Protein AF-A0AAU0RU38-F1 (afdb_monomer_lite)

Radius of gyration: 23.58 Å; chains: 1; bounding box: 63×63×56 Å

Structure (mmCIF, N/CA/C/O backbone):
data_AF-A0AAU0RU38-F1
#
_entry.id   AF-A0AAU0RU38-F1
#
loop_
_atom_site.group_PDB
_atom_site.id
_atom_site.type_symbol
_atom_site.label_atom_id
_atom_site.label_alt_id
_atom_site.label_comp_id
_atom_site.label_asym_id
_atom_site.label_entity_id
_atom_site.label_seq_id
_atom_site.pdbx_PDB_ins_code
_atom_site.Cartn_x
_atom_site.Cartn_y
_atom_site.Cartn_z
_atom_site.occupancy
_atom_site.B_iso_or_equiv
_atom_site.auth_seq_id
_atom_site.auth_comp_id
_atom_site.auth_asym_id
_atom_site.auth_atom_id
_atom_site.pdbx_PDB_model_num
ATOM 1 N N . MET A 1 1 ? 16.672 -45.913 11.039 1.00 43.41 1 MET A N 1
ATOM 2 C CA . MET A 1 1 ? 17.381 -45.340 9.881 1.00 43.41 1 MET A CA 1
ATOM 3 C C . MET A 1 1 ? 16.800 -46.010 8.659 1.00 43.41 1 MET A C 1
ATOM 5 O O . MET A 1 1 ? 17.155 -47.149 8.424 1.00 43.41 1 MET A O 1
ATOM 9 N N . ASP A 1 2 ? 15.890 -45.346 7.951 1.00 34.94 2 ASP A N 1
ATOM 10 C CA . ASP A 1 2 ? 15.450 -45.787 6.628 1.00 34.94 2 ASP A CA 1
ATOM 11 C C . ASP A 1 2 ? 15.154 -44.559 5.773 1.00 34.94 2 ASP A C 1
ATOM 13 O O . ASP A 1 2 ? 14.358 -43.687 6.121 1.00 34.94 2 ASP A O 1
ATOM 17 N N . ILE A 1 3 ? 15.906 -44.480 4.684 1.00 39.97 3 ILE A N 1
ATOM 18 C CA . ILE A 1 3 ? 15.861 -43.468 3.643 1.00 39.97 3 ILE A CA 1
ATOM 19 C C . ILE A 1 3 ? 15.068 -44.101 2.508 1.00 39.97 3 ILE A C 1
ATOM 21 O O . ILE A 1 3 ? 15.522 -45.107 1.979 1.00 39.97 3 ILE A O 1
ATOM 25 N N . LEU A 1 4 ? 13.958 -43.497 2.080 1.00 43.12 4 LEU A N 1
ATOM 26 C CA . LEU A 1 4 ? 13.585 -43.454 0.662 1.00 43.12 4 LEU A CA 1
ATOM 27 C C . LEU A 1 4 ? 12.469 -42.433 0.415 1.00 43.12 4 LEU A C 1
ATOM 29 O O . LEU A 1 4 ? 11.372 -42.483 0.962 1.00 43.12 4 LEU A O 1
ATOM 33 N N . LYS A 1 5 ? 12.833 -41.472 -0.432 1.00 43.66 5 LYS A N 1
AT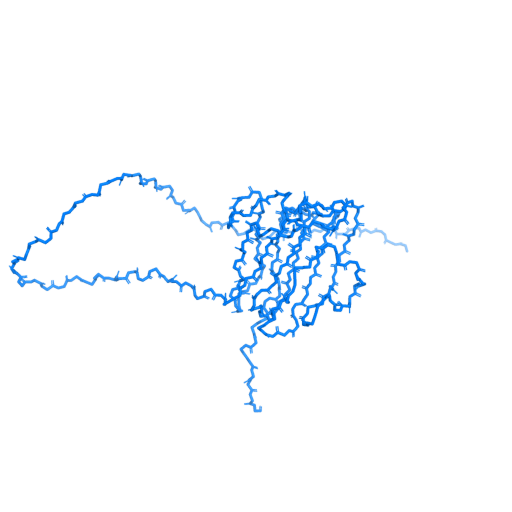OM 34 C CA . LYS A 1 5 ? 12.048 -40.358 -0.956 1.00 43.66 5 LYS A CA 1
ATOM 35 C C . LYS A 1 5 ? 10.805 -40.853 -1.701 1.00 43.66 5 LYS A C 1
ATOM 37 O O . LYS A 1 5 ? 10.910 -41.755 -2.526 1.00 43.66 5 LYS A O 1
ATOM 42 N N . LYS A 1 6 ? 9.689 -40.135 -1.560 1.00 41.22 6 LYS A N 1
ATOM 43 C CA . LYS A 1 6 ? 8.635 -40.091 -2.582 1.00 41.22 6 LYS A CA 1
ATOM 44 C C . LYS A 1 6 ? 8.238 -38.638 -2.844 1.00 41.22 6 LYS A C 1
ATOM 46 O O . LYS A 1 6 ? 7.480 -38.034 -2.097 1.00 41.22 6 LYS A O 1
ATOM 51 N N . LYS A 1 7 ? 8.833 -38.072 -3.897 1.00 41.69 7 LYS A N 1
ATOM 52 C CA . LYS A 1 7 ? 8.253 -36.972 -4.672 1.00 41.69 7 LYS A CA 1
ATOM 53 C C . LYS A 1 7 ? 7.255 -37.612 -5.627 1.00 41.69 7 LYS A C 1
ATOM 55 O O . LYS A 1 7 ? 7.653 -38.538 -6.322 1.00 41.69 7 LYS A O 1
ATOM 60 N N . GLU A 1 8 ? 6.050 -37.069 -5.728 1.00 38.97 8 GLU A N 1
ATOM 61 C CA . GLU A 1 8 ? 5.384 -36.955 -7.023 1.00 38.97 8 GLU A CA 1
ATOM 62 C C . GLU A 1 8 ? 4.352 -35.828 -7.002 1.00 38.97 8 GLU A C 1
ATOM 64 O O . GLU A 1 8 ? 3.535 -35.696 -6.096 1.00 38.97 8 GLU A O 1
ATOM 69 N N . VAL A 1 9 ? 4.502 -34.984 -8.014 1.00 37.97 9 VAL A N 1
ATOM 70 C CA . VAL A 1 9 ? 3.747 -33.789 -8.365 1.00 37.97 9 VAL A CA 1
ATOM 71 C C . VAL A 1 9 ? 2.950 -34.171 -9.604 1.00 37.97 9 VAL A C 1
ATOM 73 O O . VAL A 1 9 ? 3.558 -34.622 -10.569 1.00 37.97 9 VAL A O 1
ATOM 76 N N . LEU A 1 10 ? 1.638 -33.944 -9.630 1.00 39.03 10 LEU A N 1
ATOM 77 C CA . LEU A 1 10 ? 0.876 -33.854 -10.881 1.00 39.03 10 LEU A CA 1
ATOM 78 C C . LEU A 1 10 ? -0.317 -32.912 -10.653 1.00 39.03 10 LEU A C 1
ATOM 80 O O . LEU A 1 10 ? -1.186 -33.175 -9.834 1.00 39.03 10 LEU A O 1
ATOM 84 N N . ASN A 1 11 ? -0.225 -31.685 -11.167 1.00 33.62 11 ASN A N 1
ATOM 85 C CA . ASN A 1 11 ? -0.792 -31.246 -12.450 1.00 33.62 11 ASN A CA 1
ATOM 86 C C . ASN A 1 11 ? -2.327 -31.213 -12.468 1.00 33.62 11 ASN A C 1
ATOM 88 O O . ASN A 1 11 ? -2.989 -32.213 -12.722 1.00 33.62 11 ASN A O 1
ATOM 92 N N . SER A 1 12 ? -2.883 -30.009 -12.358 1.00 35.59 12 SER A N 1
ATOM 93 C CA . SER A 1 12 ? -4.149 -29.674 -13.009 1.00 35.59 12 SER A CA 1
ATOM 94 C C . SER A 1 12 ? -3.977 -28.355 -13.748 1.00 35.59 12 SER A C 1
ATOM 96 O O . SER A 1 12 ? -3.992 -27.274 -13.172 1.00 35.59 12 SER A O 1
ATOM 98 N N . ARG A 1 13 ? -3.738 -28.485 -15.056 1.00 33.25 13 ARG A N 1
ATOM 99 C CA . ARG A 1 13 ? -3.855 -27.412 -16.038 1.00 33.25 13 ARG A CA 1
ATOM 100 C C . ARG A 1 13 ? -5.330 -27.303 -16.406 1.00 33.25 13 ARG A C 1
ATOM 102 O O . ARG A 1 13 ? -5.887 -28.271 -16.915 1.00 33.25 13 ARG A O 1
ATOM 109 N N . VAL A 1 14 ? -5.923 -26.129 -16.233 1.00 32.78 14 VAL A N 1
ATOM 110 C CA . VAL A 1 14 ? -7.108 -25.735 -16.999 1.00 32.78 14 VAL A CA 1
ATOM 111 C C . VAL A 1 14 ? -6.701 -24.543 -17.848 1.00 32.78 14 VAL A C 1
ATOM 113 O O . VAL A 1 14 ? -6.405 -23.461 -17.352 1.00 32.78 14 VAL A O 1
ATOM 116 N N . ALA A 1 15 ? -6.598 -24.811 -19.143 1.00 35.69 15 ALA A N 1
ATOM 117 C CA . ALA A 1 15 ? -6.507 -23.820 -20.197 1.00 35.69 15 ALA A CA 1
ATOM 118 C C . ALA A 1 15 ? -7.912 -23.555 -20.759 1.00 35.69 15 ALA A C 1
ATOM 120 O O . ALA A 1 15 ? -8.829 -24.330 -20.487 1.00 35.69 15 ALA A O 1
ATOM 121 N N . ILE A 1 16 ? -7.976 -22.573 -21.671 1.00 35.72 16 ILE A N 1
ATOM 122 C CA . ILE A 1 16 ? -9.079 -22.204 -22.585 1.00 35.72 16 ILE A CA 1
ATOM 123 C C . ILE A 1 16 ? -9.910 -21.028 -21.996 1.00 35.72 16 ILE A C 1
ATOM 125 O O . ILE A 1 16 ? -10.439 -21.141 -20.906 1.00 35.72 16 ILE A O 1
ATOM 129 N N . ASN A 1 17 ? -10.055 -19.847 -22.617 1.00 31.67 17 ASN A N 1
ATOM 130 C CA . ASN A 1 17 ? -10.127 -19.581 -24.050 1.00 31.67 17 ASN A CA 1
ATOM 131 C C . ASN A 1 17 ? -9.699 -18.167 -24.483 1.00 31.67 17 ASN A C 1
ATOM 133 O O . ASN A 1 17 ? -9.813 -17.182 -23.761 1.00 31.67 17 ASN A O 1
ATOM 137 N N . ARG A 1 18 ? -9.284 -18.125 -25.750 1.00 39.62 18 ARG A N 1
ATOM 138 C CA . ARG A 1 18 ? -8.990 -16.965 -26.593 1.00 39.62 18 ARG A CA 1
ATOM 139 C C . ARG A 1 18 ? -10.197 -16.024 -26.686 1.00 39.62 18 ARG A C 1
ATOM 141 O O . ARG A 1 18 ? -11.275 -16.489 -27.046 1.00 39.62 18 ARG A O 1
ATOM 148 N N . PHE A 1 19 ? -9.989 -14.713 -26.541 1.00 36.97 19 PHE A N 1
ATOM 149 C CA . PHE A 1 19 ? -10.858 -13.731 -27.192 1.00 36.97 19 PHE A CA 1
ATOM 150 C C . PHE A 1 19 ? -10.111 -12.944 -28.259 1.00 36.97 19 PHE A C 1
ATOM 152 O O . PHE A 1 19 ? -8.970 -12.510 -28.117 1.00 36.97 19 PHE A O 1
ATOM 159 N N . ASN A 1 20 ? -10.783 -12.903 -29.397 1.00 34.53 20 ASN A N 1
ATOM 160 C CA . ASN A 1 20 ? -10.261 -12.643 -30.711 1.00 34.53 20 ASN A CA 1
ATOM 161 C C . ASN A 1 20 ? -10.267 -11.135 -30.985 1.00 34.53 20 ASN A C 1
ATOM 163 O O . ASN A 1 20 ? -11.297 -10.472 -30.913 1.00 34.53 20 ASN A O 1
ATOM 167 N N . LYS A 1 21 ? -9.085 -10.635 -31.326 1.00 37.28 21 LYS A N 1
ATOM 168 C CA . LYS A 1 21 ? -8.766 -9.450 -32.125 1.00 37.28 21 LYS A CA 1
ATOM 169 C C . LYS A 1 21 ? -9.949 -8.882 -32.935 1.00 37.28 21 LYS A C 1
ATOM 171 O O . LYS A 1 21 ? -10.297 -9.451 -33.966 1.00 37.28 21 LYS A O 1
ATOM 176 N N . ARG A 1 22 ? -10.440 -7.688 -32.585 1.00 33.50 22 ARG A N 1
ATOM 177 C CA . ARG A 1 22 ? -10.941 -6.704 -33.565 1.00 33.50 22 ARG A CA 1
ATOM 178 C C . ARG A 1 22 ? -10.562 -5.288 -33.138 1.00 33.50 22 ARG A C 1
ATOM 180 O O . ARG A 1 22 ? -11.043 -4.765 -32.144 1.00 33.50 22 ARG A O 1
ATOM 187 N N . ARG A 1 23 ? -9.666 -4.695 -33.927 1.00 41.97 23 ARG A N 1
ATOM 188 C CA . ARG A 1 23 ? -9.459 -3.250 -34.011 1.00 41.97 23 ARG A CA 1
ATOM 189 C C . ARG A 1 23 ? -10.704 -2.643 -34.662 1.00 41.97 23 ARG A C 1
ATOM 191 O O . ARG A 1 23 ? -11.068 -3.095 -35.743 1.00 41.97 23 ARG A O 1
ATOM 198 N N . CYS A 1 24 ? -11.266 -1.599 -34.069 1.00 27.95 24 CYS A N 1
ATOM 199 C CA . CYS A 1 24 ? -12.041 -0.600 -34.796 1.00 27.95 24 CYS A CA 1
ATOM 200 C C . CYS A 1 24 ? -11.482 0.768 -34.414 1.00 27.95 24 CYS A C 1
ATOM 202 O O . CYS A 1 24 ? -11.693 1.270 -33.316 1.00 27.95 24 CYS A O 1
ATOM 204 N N . SER A 1 25 ? -10.688 1.316 -35.327 1.00 40.06 25 SER A N 1
ATOM 205 C CA . SER A 1 25 ? -10.471 2.753 -35.439 1.00 40.06 25 SER A CA 1
ATOM 206 C C . SER A 1 25 ? -11.701 3.388 -36.105 1.00 40.06 25 SER A C 1
ATOM 208 O O . SER A 1 25 ? -12.468 2.671 -36.744 1.00 40.06 25 SER A O 1
ATOM 210 N N . VAL A 1 26 ? -11.764 4.723 -36.048 1.00 38.34 26 VAL A N 1
ATOM 211 C CA . VAL A 1 26 ? -12.482 5.670 -36.936 1.00 38.34 26 VAL A CA 1
ATOM 212 C C . VAL A 1 26 ? -13.538 6.533 -36.218 1.00 38.34 26 VAL A C 1
ATOM 214 O O . VAL A 1 26 ? -14.630 6.094 -35.891 1.00 38.34 26 VAL A O 1
ATOM 217 N N . LEU A 1 27 ? -13.100 7.768 -35.937 1.00 38.59 27 LEU A N 1
ATOM 218 C CA . LEU A 1 27 ? -13.675 9.088 -36.267 1.00 38.59 27 LEU A CA 1
ATOM 219 C C . LEU A 1 27 ? -15.100 9.212 -36.872 1.00 38.59 27 LEU A C 1
ATOM 221 O O . LEU A 1 27 ? -15.526 8.378 -37.657 1.00 38.59 27 LEU A O 1
ATOM 225 N N . ALA A 1 28 ? -15.656 10.423 -36.683 1.00 37.81 28 ALA A N 1
ATOM 226 C CA . ALA A 1 28 ? -16.817 11.085 -37.324 1.00 37.81 28 ALA A CA 1
ATOM 227 C C . ALA A 1 28 ? -18.132 10.991 -36.516 1.00 37.81 28 ALA A C 1
ATOM 229 O O . ALA A 1 28 ? -18.593 9.902 -36.210 1.00 37.81 28 ALA A O 1
ATOM 230 N N . VAL A 1 29 ? -18.677 12.077 -35.944 1.00 37.06 29 VAL A N 1
ATOM 231 C CA . VAL A 1 29 ? -19.223 13.337 -36.519 1.00 37.06 29 VAL A CA 1
ATOM 232 C C . VAL A 1 29 ? -20.545 13.127 -37.271 1.00 37.06 29 VAL A C 1
ATOM 234 O O . VAL A 1 29 ? -20.582 12.373 -38.236 1.00 37.06 29 VAL A O 1
ATOM 237 N N . CYS A 1 30 ? -21.548 13.938 -36.879 1.00 29.41 30 CYS A N 1
ATOM 238 C CA . CYS A 1 30 ? -22.797 14.278 -37.590 1.00 29.41 30 CYS A CA 1
ATOM 239 C C . CYS A 1 30 ? -23.882 13.171 -37.609 1.00 29.41 30 CYS A C 1
ATOM 241 O O . CYS A 1 30 ? -23.576 11.999 -37.724 1.00 29.41 30 CYS A O 1
ATOM 243 N N . THR A 1 31 ? -25.192 13.416 -37.486 1.00 38.66 31 THR A N 1
ATOM 244 C CA . THR A 1 31 ? -26.011 14.624 -37.681 1.00 38.66 31 THR A CA 1
ATOM 245 C C . THR A 1 31 ? -27.365 14.428 -36.988 1.00 38.66 31 THR A C 1
ATOM 247 O O . THR A 1 31 ? -27.821 13.306 -36.785 1.00 38.66 31 THR A O 1
ATOM 250 N N . SER A 1 32 ? -28.006 15.546 -36.673 1.00 40.00 32 SER A N 1
ATOM 251 C CA . SER A 1 32 ? -29.337 15.707 -36.100 1.00 40.00 32 SER A CA 1
ATOM 252 C C . SER A 1 32 ? -30.489 15.072 -36.898 1.00 40.00 32 SER A C 1
ATOM 254 O O . SER A 1 32 ? -30.472 15.047 -38.124 1.00 40.00 32 SER A O 1
ATOM 256 N N . LEU A 1 33 ? -31.500 14.655 -36.124 1.00 45.16 33 LEU A N 1
ATOM 257 C CA . LEU A 1 33 ? -32.949 14.583 -36.372 1.00 45.16 33 LEU A CA 1
ATOM 258 C C . LEU A 1 33 ? -33.469 14.840 -37.798 1.00 45.16 33 LEU A C 1
ATOM 260 O O . LEU A 1 33 ? -33.339 15.951 -38.301 1.00 45.16 33 LEU A O 1
ATOM 264 N N . LEU A 1 34 ? -34.306 13.913 -38.280 1.00 42.78 34 LEU A N 1
ATOM 265 C CA . LEU A 1 34 ? -35.629 14.224 -38.840 1.00 42.78 34 LEU A CA 1
ATOM 266 C C . LEU A 1 34 ? -36.590 13.035 -38.639 1.00 42.78 34 LEU A C 1
ATOM 268 O O . LEU A 1 34 ? -36.289 11.896 -38.983 1.00 42.78 34 LEU A O 1
ATOM 272 N N . PHE A 1 35 ? -37.745 13.342 -38.047 1.00 46.88 35 PHE A N 1
ATOM 273 C CA . PHE A 1 35 ? -38.914 12.481 -37.858 1.00 46.88 35 PHE A CA 1
ATOM 274 C C . PHE A 1 35 ? -39.640 12.238 -39.189 1.00 46.88 35 PHE A C 1
ATOM 276 O O . PHE A 1 35 ? -39.900 13.194 -39.917 1.00 46.88 35 PHE A O 1
ATOM 283 N N . THR A 1 36 ? -40.089 11.007 -39.449 1.00 42.34 36 THR A N 1
ATOM 284 C CA . THR A 1 36 ? -41.417 10.698 -40.028 1.00 42.34 36 THR A CA 1
ATOM 285 C C . THR A 1 36 ? -41.694 9.194 -39.947 1.00 42.34 36 THR A C 1
ATOM 287 O O . THR A 1 36 ? -40.778 8.380 -39.945 1.00 42.34 36 THR A O 1
ATOM 290 N N . GLY A 1 37 ? -42.970 8.854 -39.751 1.00 43.03 37 GLY A N 1
ATOM 291 C CA . GLY A 1 37 ? -43.429 7.612 -39.135 1.00 43.03 37 GLY A CA 1
ATOM 292 C C . GLY A 1 37 ? -43.485 6.362 -40.015 1.00 43.03 37 GLY A C 1
ATOM 293 O O . GLY A 1 37 ? -43.420 6.413 -41.239 1.00 43.03 37 GLY A O 1
ATOM 294 N N . GLY A 1 38 ? -43.683 5.232 -39.337 1.00 39.69 38 GLY A N 1
ATOM 295 C CA . GLY A 1 38 ? -43.914 3.920 -39.928 1.00 39.69 38 GLY A CA 1
ATOM 296 C C . GLY A 1 38 ? -44.064 2.860 -38.837 1.00 39.69 38 GLY A C 1
ATOM 297 O O . GLY A 1 38 ? -43.127 2.606 -38.089 1.00 39.69 38 GLY A O 1
ATOM 298 N N . LEU A 1 39 ? -45.258 2.274 -38.725 1.00 47.16 39 LEU A N 1
ATOM 299 C CA . LEU A 1 39 ? -45.559 1.110 -37.889 1.00 47.16 39 LEU A CA 1
ATOM 300 C C . LEU A 1 39 ? -44.780 -0.112 -38.398 1.00 47.16 39 LEU A C 1
ATOM 302 O O . LEU A 1 39 ? -45.026 -0.562 -39.515 1.00 47.16 39 LEU A O 1
ATOM 306 N N . ALA A 1 40 ? -43.906 -0.681 -37.569 1.00 46.28 40 ALA A N 1
ATOM 307 C CA . ALA A 1 40 ? -43.432 -2.053 -37.720 1.00 46.28 40 ALA A CA 1
ATOM 308 C C . ALA A 1 40 ? -43.048 -2.638 -36.354 1.00 46.28 40 ALA A C 1
ATOM 310 O O . ALA A 1 40 ? -42.379 -2.006 -35.540 1.00 46.28 40 ALA A O 1
ATOM 311 N N . MET A 1 41 ? -43.550 -3.844 -36.115 1.00 42.12 41 MET A N 1
ATOM 312 C CA . MET A 1 41 ? -43.387 -4.649 -34.912 1.00 42.12 41 MET A CA 1
ATOM 313 C C . MET A 1 41 ? -41.955 -5.178 -34.771 1.00 42.12 41 MET A C 1
ATOM 315 O O . MET A 1 41 ? -41.366 -5.615 -35.754 1.00 42.12 41 MET A O 1
ATOM 319 N N . GLY A 1 42 ? -41.488 -5.262 -33.523 1.00 48.84 42 GLY A N 1
ATOM 320 C CA . GLY A 1 42 ? -40.527 -6.270 -33.073 1.00 48.84 42 GLY A CA 1
ATOM 321 C C . GLY A 1 42 ? -39.068 -6.051 -33.470 1.00 48.84 42 GLY A C 1
ATOM 322 O O . GLY A 1 42 ? -38.601 -6.600 -34.460 1.00 48.84 42 GLY A O 1
ATOM 323 N N . ALA A 1 43 ? -38.319 -5.374 -32.604 1.00 46.16 43 ALA A N 1
ATOM 324 C CA . ALA A 1 43 ? -36.906 -5.658 -32.394 1.00 46.16 43 ALA A CA 1
ATOM 325 C C . ALA A 1 43 ? -36.592 -5.353 -30.928 1.00 46.16 43 ALA A C 1
ATOM 327 O O . ALA A 1 43 ? -36.643 -4.209 -30.484 1.00 46.16 43 ALA A O 1
ATOM 328 N N . ASP A 1 44 ? -36.369 -6.426 -30.178 1.00 46.09 44 ASP A N 1
ATOM 329 C CA . ASP A 1 44 ? -35.824 -6.429 -28.829 1.00 46.09 44 ASP A CA 1
ATOM 330 C C . ASP A 1 44 ? -34.369 -5.949 -28.932 1.00 46.09 44 ASP A C 1
ATOM 332 O O . ASP A 1 44 ? -33.437 -6.733 -29.122 1.00 46.09 44 ASP A O 1
ATOM 336 N N . GLU A 1 45 ? -34.170 -4.632 -28.937 1.00 43.44 45 GLU A N 1
ATOM 337 C CA . GLU A 1 45 ? -32.851 -4.057 -28.727 1.00 43.44 45 GLU A CA 1
ATOM 338 C C . GLU A 1 45 ? -32.597 -4.084 -27.230 1.00 43.44 45 GLU A C 1
ATOM 340 O O . GLU A 1 45 ? -32.905 -3.150 -26.488 1.00 43.44 45 GLU A O 1
ATOM 345 N N . GLY A 1 46 ? -32.044 -5.220 -26.802 1.00 45.09 46 GLY A N 1
ATOM 346 C CA . GLY A 1 46 ? -31.369 -5.362 -25.532 1.00 45.09 46 GLY A CA 1
ATOM 347 C C . GLY A 1 46 ? -30.378 -4.219 -25.388 1.00 45.09 46 GLY A C 1
ATOM 348 O O . GLY A 1 46 ? -29.260 -4.265 -25.907 1.00 45.09 46 GLY A O 1
ATOM 349 N N . VAL A 1 47 ? -30.817 -3.182 -24.678 1.00 40.72 47 VAL A N 1
ATOM 350 C CA . VAL A 1 47 ? -29.968 -2.134 -24.146 1.00 40.72 47 VAL A CA 1
ATOM 351 C C . VAL A 1 47 ? -28.976 -2.884 -23.274 1.00 40.72 47 VAL A C 1
ATOM 353 O O . VAL A 1 47 ? -29.286 -3.280 -22.151 1.00 40.72 47 VAL A O 1
ATOM 356 N N . SER A 1 48 ? -27.793 -3.167 -23.819 1.00 42.78 48 SER A N 1
ATOM 357 C CA . SER A 1 48 ? -26.650 -3.541 -23.007 1.00 42.78 48 SER A CA 1
ATOM 358 C C . SER A 1 48 ? -26.334 -2.296 -22.200 1.00 42.78 48 SER A C 1
ATOM 360 O O . SER A 1 48 ? -25.511 -1.470 -22.589 1.00 42.78 48 SER A O 1
ATOM 362 N N . ALA A 1 49 ? -27.050 -2.140 -21.087 1.00 42.06 49 ALA A N 1
ATOM 363 C CA . ALA A 1 49 ? -26.517 -1.474 -19.930 1.00 42.06 49 ALA A CA 1
ATOM 364 C C . ALA A 1 49 ? -25.159 -2.136 -19.734 1.00 42.06 49 ALA A C 1
ATOM 366 O O . ALA A 1 49 ? -25.078 -3.295 -19.324 1.00 42.06 49 ALA A O 1
ATOM 367 N N . ALA A 1 50 ? -24.098 -1.437 -20.144 1.00 41.69 50 ALA A N 1
ATOM 368 C CA . ALA A 1 50 ? -22.783 -1.702 -19.617 1.00 41.69 50 ALA A CA 1
ATOM 369 C C . ALA A 1 50 ? -23.020 -1.762 -18.116 1.00 41.69 50 ALA A C 1
ATOM 371 O O . ALA A 1 50 ? -23.437 -0.761 -17.528 1.00 41.69 50 ALA A O 1
ATOM 372 N N . SER A 1 51 ? -22.937 -2.966 -17.546 1.00 40.00 51 SER A N 1
ATOM 373 C CA . SER A 1 51 ? -23.083 -3.123 -16.118 1.00 40.00 51 SER A CA 1
ATOM 374 C C . SER A 1 51 ? -21.941 -2.302 -15.556 1.00 40.00 51 SER A C 1
ATOM 376 O O . SER A 1 51 ? -20.782 -2.713 -15.622 1.00 40.00 51 SER A O 1
ATOM 378 N N . ALA A 1 52 ? -22.258 -1.092 -15.105 1.00 38.16 52 ALA A N 1
ATOM 379 C CA . ALA A 1 52 ? -21.444 -0.401 -14.144 1.00 38.16 52 ALA A CA 1
ATOM 380 C C . ALA A 1 52 ? -21.464 -1.343 -12.949 1.00 38.16 52 ALA A C 1
ATOM 382 O O . ALA A 1 52 ? -22.428 -1.374 -12.184 1.00 38.16 52 ALA A O 1
ATOM 383 N N . THR A 1 53 ? -20.470 -2.226 -12.900 1.00 41.97 53 THR A N 1
ATOM 384 C CA . THR A 1 53 ? -20.165 -3.000 -11.714 1.00 41.97 53 THR A CA 1
ATOM 385 C C . THR A 1 53 ? -20.091 -1.967 -10.597 1.00 41.97 53 THR A C 1
ATOM 387 O O . THR A 1 53 ? -19.384 -0.962 -10.763 1.00 41.97 53 THR A O 1
ATOM 390 N N . PRO A 1 54 ? -20.930 -2.085 -9.558 1.00 41.38 54 PRO A N 1
ATOM 391 C CA . PRO A 1 54 ? -20.929 -1.130 -8.473 1.00 41.38 54 PRO A CA 1
ATOM 392 C C . PRO A 1 54 ? -19.564 -1.225 -7.801 1.00 41.38 54 PRO A C 1
ATOM 394 O O . PRO A 1 54 ? -19.343 -2.096 -6.968 1.00 41.38 54 PRO A O 1
ATOM 397 N N . MET A 1 55 ? -18.648 -0.329 -8.187 1.00 43.09 55 MET A N 1
ATOM 398 C CA . MET A 1 55 ? -17.356 -0.178 -7.530 1.00 43.09 55 MET A CA 1
ATOM 399 C C . MET A 1 55 ? -17.614 -0.161 -6.025 1.00 43.09 55 MET A C 1
ATOM 401 O O . MET A 1 55 ? -18.517 0.549 -5.571 1.00 43.09 55 MET A O 1
ATOM 405 N N . ALA A 1 56 ? -16.840 -0.917 -5.243 1.00 55.50 56 ALA A N 1
ATOM 406 C CA . ALA A 1 56 ? -16.795 -0.641 -3.815 1.00 55.50 56 ALA A CA 1
ATOM 407 C C . ALA A 1 56 ? -16.547 0.867 -3.660 1.00 55.50 56 ALA A C 1
ATOM 409 O O . ALA A 1 56 ? -15.675 1.414 -4.334 1.00 55.50 56 ALA A O 1
ATOM 410 N N . ASN A 1 57 ? -17.323 1.546 -2.815 1.00 71.25 57 ASN A N 1
ATOM 411 C CA . ASN A 1 57 ? -17.302 3.010 -2.674 1.00 71.25 57 ASN A CA 1
ATOM 412 C C . ASN A 1 57 ? -15.957 3.583 -2.169 1.00 71.25 57 ASN A C 1
ATOM 414 O O . ASN A 1 57 ? -15.846 4.786 -1.937 1.00 71.25 57 ASN A O 1
ATOM 418 N N . GLY A 1 58 ? -14.936 2.739 -2.017 1.00 90.44 58 GLY A N 1
ATOM 419 C CA . GLY A 1 58 ? -13.626 3.087 -1.509 1.00 90.44 58 GLY A CA 1
ATOM 420 C C . GLY A 1 58 ? -12.502 2.984 -2.530 1.00 90.44 58 GLY A C 1
ATOM 421 O O . GLY A 1 58 ? -12.612 2.395 -3.609 1.00 90.44 58 GLY A O 1
ATOM 422 N N . SER A 1 59 ? -11.370 3.558 -2.154 1.00 94.38 59 SER A N 1
ATOM 423 C CA . SER A 1 59 ? -10.166 3.574 -2.969 1.00 94.38 59 SER A CA 1
ATOM 424 C C . SER A 1 59 ? -8.905 3.454 -2.122 1.00 94.38 59 SER A C 1
ATOM 426 O O . SER A 1 59 ? -8.865 3.802 -0.940 1.00 94.38 59 SER A O 1
ATOM 428 N N . LEU A 1 60 ? -7.856 2.950 -2.757 1.00 95.31 60 LEU A N 1
ATOM 429 C CA . LEU A 1 60 ? -6.485 3.046 -2.297 1.00 95.31 60 LEU A CA 1
ATOM 430 C C . LEU A 1 60 ? -5.784 4.121 -3.129 1.00 95.31 60 LEU A C 1
ATOM 432 O O . LEU A 1 60 ? -5.532 3.953 -4.319 1.00 95.31 60 LEU A O 1
ATOM 436 N N . GLU A 1 61 ? -5.469 5.240 -2.502 1.00 95.31 61 GLU A N 1
ATOM 437 C CA . GLU A 1 61 ? -4.716 6.331 -3.105 1.00 95.31 61 GLU A CA 1
ATOM 438 C C . GLU A 1 61 ? -3.221 6.127 -2.846 1.00 95.31 61 GLU A C 1
ATOM 440 O O . GLU A 1 61 ? -2.816 5.927 -1.700 1.00 95.31 61 GLU A O 1
ATOM 445 N N . LEU A 1 62 ? -2.394 6.203 -3.892 1.00 94.62 62 LEU A N 1
ATOM 446 C CA . LEU A 1 62 ? -0.936 6.111 -3.792 1.00 94.62 62 LEU A CA 1
ATOM 447 C C . LEU A 1 62 ? -0.294 7.481 -3.988 1.00 94.62 62 LEU A C 1
ATOM 449 O O . LEU A 1 62 ? -0.659 8.245 -4.886 1.00 94.62 62 LEU A O 1
ATOM 453 N N . TYR A 1 63 ? 0.696 7.776 -3.155 1.00 93.38 63 TYR A N 1
ATOM 454 C CA . TYR A 1 63 ? 1.327 9.084 -3.067 1.00 93.38 63 TYR A CA 1
ATOM 455 C C . TYR A 1 63 ? 2.836 9.009 -3.249 1.00 93.38 63 TYR A C 1
ATOM 457 O O . TYR A 1 63 ? 3.496 8.098 -2.748 1.00 93.38 63 TYR A O 1
ATOM 465 N N . LYS A 1 64 ? 3.386 10.049 -3.877 1.00 92.12 64 LYS A N 1
ATOM 466 C CA . LYS A 1 64 ? 4.817 10.347 -3.909 1.00 92.12 64 LYS A CA 1
ATOM 467 C C . LYS A 1 64 ? 5.146 11.393 -2.856 1.00 92.12 64 LYS A C 1
ATOM 469 O O . LYS A 1 64 ? 4.399 12.360 -2.700 1.00 92.12 64 LYS A O 1
ATOM 474 N N . ASN A 1 65 ? 6.274 11.237 -2.173 1.00 89.00 65 ASN A N 1
ATOM 475 C CA . ASN A 1 65 ? 6.841 12.311 -1.366 1.00 89.00 65 ASN A CA 1
ATOM 476 C C . ASN A 1 65 ? 7.834 13.116 -2.221 1.00 89.00 65 ASN A C 1
ATOM 478 O O . ASN A 1 65 ? 8.660 12.525 -2.915 1.00 89.00 65 ASN A O 1
ATOM 482 N N . THR A 1 66 ? 7.771 14.448 -2.197 1.00 87.31 66 THR A N 1
ATOM 483 C CA . THR A 1 66 ? 8.695 15.300 -2.975 1.00 87.31 66 THR A CA 1
ATOM 484 C C . THR A 1 66 ? 10.118 15.349 -2.414 1.00 87.31 66 THR A C 1
ATOM 486 O O . THR A 1 66 ? 11.041 15.704 -3.142 1.00 87.31 66 THR A O 1
ATOM 489 N N . ALA A 1 67 ? 10.317 14.955 -1.156 1.00 85.38 67 ALA A N 1
ATOM 490 C CA . ALA A 1 67 ? 11.623 14.822 -0.519 1.00 85.38 67 ALA A CA 1
ATOM 491 C C . ALA A 1 67 ? 11.686 13.495 0.266 1.00 85.38 67 ALA A C 1
ATOM 493 O O . ALA A 1 67 ? 11.707 13.491 1.500 1.00 85.38 67 ALA A O 1
ATOM 494 N N . PRO A 1 68 ? 11.702 12.346 -0.439 1.00 77.75 68 PRO A N 1
ATOM 495 C CA . PRO A 1 68 ? 11.533 11.035 0.186 1.00 77.75 68 PRO A CA 1
ATOM 496 C C . PRO A 1 68 ? 12.685 10.675 1.132 1.00 77.75 68 PRO A C 1
ATOM 498 O O . PRO A 1 68 ? 12.471 10.002 2.134 1.00 77.75 68 PRO A O 1
ATOM 501 N N . THR A 1 69 ? 13.891 11.185 0.870 1.00 78.50 69 THR A N 1
ATOM 502 C CA . THR A 1 69 ? 15.084 10.945 1.695 1.00 78.50 69 THR A CA 1
ATOM 503 C C . THR A 1 69 ? 15.031 11.628 3.059 1.00 78.50 69 THR A C 1
ATOM 505 O O . THR A 1 69 ? 15.634 11.134 4.006 1.00 78.50 69 THR A O 1
ATOM 508 N N . THR A 1 70 ? 14.330 12.759 3.179 1.00 77.31 70 THR A N 1
ATOM 509 C CA . THR A 1 70 ? 14.223 13.511 4.439 1.00 77.31 70 THR A CA 1
ATOM 510 C C . THR A 1 70 ? 12.886 13.298 5.139 1.00 77.31 70 THR A C 1
ATOM 512 O O . THR A 1 70 ? 12.749 13.678 6.297 1.00 77.31 70 THR A O 1
ATOM 515 N N . GLY A 1 71 ? 11.884 12.744 4.446 1.00 73.81 71 GLY A N 1
ATOM 516 C CA . GLY A 1 71 ? 10.517 12.579 4.952 1.00 73.81 71 GLY A CA 1
ATOM 517 C C . GLY A 1 71 ? 9.733 13.890 5.111 1.00 73.81 71 GLY A C 1
ATOM 518 O O . GLY A 1 71 ? 8.535 13.849 5.374 1.00 73.81 71 GLY A O 1
A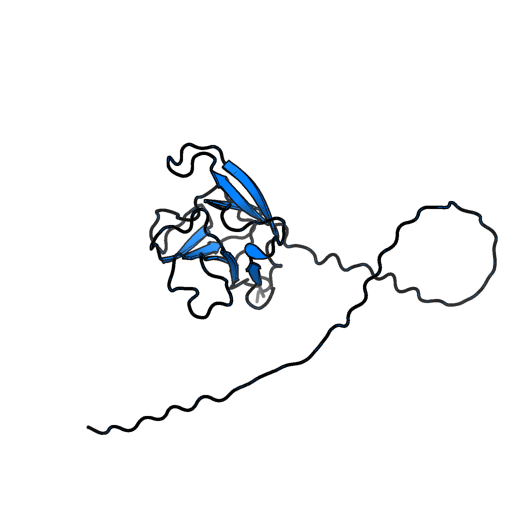TOM 519 N N . ASN A 1 72 ? 10.379 15.042 4.903 1.00 81.31 72 ASN A N 1
ATOM 520 C CA . ASN A 1 72 ? 9.809 16.378 5.100 1.00 81.31 72 ASN A CA 1
ATOM 521 C C . ASN A 1 72 ? 9.160 16.954 3.834 1.00 81.31 72 ASN A C 1
ATOM 523 O O . ASN A 1 72 ? 8.764 18.120 3.812 1.00 81.31 72 ASN A O 1
ATOM 527 N N . GLY A 1 73 ? 9.100 16.178 2.753 1.00 83.62 73 GLY A N 1
ATOM 528 C CA . GLY A 1 73 ? 8.482 16.626 1.516 1.00 83.62 73 GLY A CA 1
ATOM 529 C C . GLY A 1 73 ? 6.961 16.613 1.583 1.00 83.62 73 GLY A C 1
ATOM 530 O O . GLY A 1 73 ? 6.331 16.024 2.462 1.00 83.62 73 GLY A O 1
ATOM 531 N N . THR A 1 74 ? 6.365 17.271 0.600 1.00 90.06 74 THR A N 1
ATOM 532 C CA . THR A 1 74 ? 4.922 17.276 0.382 1.00 90.06 74 THR A CA 1
ATOM 533 C C . THR A 1 74 ? 4.466 15.980 -0.279 1.00 90.06 74 THR A C 1
ATOM 535 O O . THR A 1 74 ? 5.152 15.421 -1.139 1.00 90.06 74 THR A O 1
ATOM 538 N N . TRP A 1 75 ? 3.281 15.515 0.114 1.00 92.25 75 TRP A N 1
ATOM 539 C CA . TRP A 1 75 ? 2.631 14.361 -0.494 1.00 92.25 75 TRP A CA 1
ATOM 540 C C . TRP A 1 75 ? 1.870 14.775 -1.750 1.00 92.25 75 TRP A C 1
ATOM 542 O O . TRP A 1 75 ? 1.044 15.685 -1.715 1.00 92.25 75 TRP A O 1
ATOM 552 N N . GLN A 1 76 ? 2.133 14.085 -2.855 1.00 93.19 76 GLN A N 1
ATOM 553 C CA . GLN A 1 76 ? 1.465 14.287 -4.136 1.00 93.19 76 GLN A CA 1
ATOM 554 C C . GLN A 1 76 ? 0.753 13.003 -4.544 1.00 93.19 76 GLN A C 1
ATOM 556 O O . GLN A 1 76 ? 1.397 11.961 -4.673 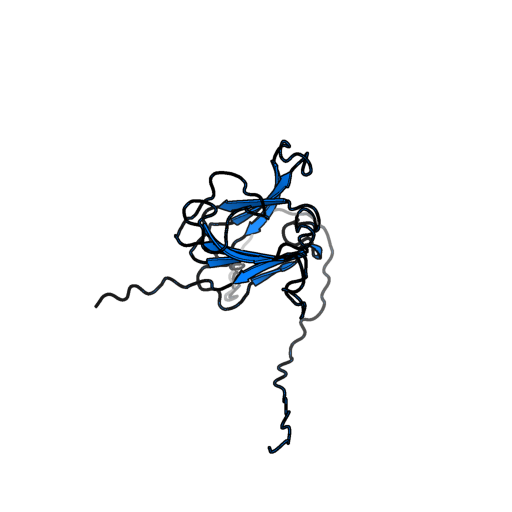1.00 93.19 76 GLN A O 1
ATOM 561 N N . LEU A 1 77 ? -0.564 13.078 -4.745 1.00 93.06 77 LEU A N 1
ATOM 562 C CA . LEU A 1 77 ? -1.349 11.956 -5.256 1.00 93.06 77 LEU A CA 1
ATOM 563 C C . LEU A 1 77 ? -0.829 11.577 -6.648 1.00 93.06 77 LEU A C 1
ATOM 565 O O . LEU A 1 77 ? -0.686 12.447 -7.509 1.00 93.06 77 LEU A O 1
ATOM 569 N N . ARG A 1 78 ? -0.523 10.296 -6.858 1.00 92.19 78 ARG A N 1
ATOM 570 C CA . ARG A 1 78 ? -0.061 9.771 -8.152 1.00 92.19 78 ARG A CA 1
ATOM 571 C C . ARG A 1 78 ? -1.154 9.004 -8.860 1.00 92.19 78 ARG A C 1
ATOM 573 O O . ARG A 1 78 ? -1.382 9.231 -10.042 1.00 92.19 78 ARG A O 1
ATOM 580 N N . CYS A 1 79 ? -1.835 8.129 -8.135 1.00 91.81 79 CYS A N 1
ATOM 581 C CA . CYS A 1 79 ? -2.932 7.364 -8.690 1.00 91.81 79 CYS A CA 1
ATOM 582 C C . CYS A 1 79 ? -3.912 6.923 -7.606 1.00 91.81 79 CYS A C 1
ATOM 584 O O . CYS A 1 79 ? -3.613 6.950 -6.409 1.00 91.81 79 CYS A O 1
ATOM 586 N N . THR A 1 80 ? -5.082 6.493 -8.061 1.00 93.94 80 THR A N 1
ATOM 587 C CA . THR A 1 80 ? -6.166 6.001 -7.219 1.00 93.94 80 THR A CA 1
ATOM 588 C C . THR A 1 80 ? -6.592 4.645 -7.754 1.00 93.94 80 THR A C 1
ATOM 590 O O . THR A 1 80 ? -7.065 4.541 -8.882 1.00 93.94 80 THR A O 1
ATOM 593 N N . ILE A 1 81 ? -6.409 3.609 -6.944 1.00 93.25 81 ILE A N 1
ATOM 594 C CA . ILE A 1 81 ? -6.797 2.236 -7.244 1.00 93.25 81 ILE A CA 1
ATOM 595 C C . ILE A 1 81 ? -8.177 2.004 -6.617 1.00 93.25 81 ILE A C 1
ATOM 597 O O . ILE A 1 81 ? -8.298 2.089 -5.392 1.00 93.25 81 ILE A O 1
ATOM 601 N N . PRO A 1 82 ? -9.228 1.726 -7.405 1.00 93.06 82 PRO A N 1
ATOM 602 C CA . PRO A 1 82 ? -10.518 1.328 -6.855 1.00 93.06 82 PRO A CA 1
ATOM 603 C C . PRO A 1 82 ? -10.366 0.059 -6.014 1.00 93.06 82 PRO A C 1
ATOM 605 O O . PRO A 1 82 ? -9.674 -0.877 -6.426 1.00 93.06 82 PRO A O 1
ATOM 608 N N . LEU A 1 83 ? -11.002 0.018 -4.843 1.00 92.12 83 LEU A N 1
ATOM 609 C CA . LEU A 1 83 ? -10.993 -1.201 -4.040 1.00 92.12 83 LEU A CA 1
ATOM 610 C C . LEU A 1 83 ? -11.883 -2.264 -4.699 1.00 92.12 83 LEU A C 1
ATOM 612 O O . LEU A 1 83 ? -12.914 -1.928 -5.290 1.00 92.12 83 LEU A O 1
ATOM 616 N N . PRO A 1 84 ? -11.506 -3.550 -4.613 1.00 88.25 84 PRO A N 1
ATOM 617 C CA . PRO A 1 84 ? -12.335 -4.619 -5.142 1.00 88.25 84 PRO A CA 1
ATOM 618 C C . PRO A 1 84 ? -13.671 -4.693 -4.398 1.00 88.25 84 PRO A C 1
ATOM 620 O O . PRO A 1 84 ? -13.764 -4.382 -3.208 1.00 88.25 84 PRO A O 1
ATOM 623 N N . GLU A 1 85 ? -14.710 -5.132 -5.106 1.00 79.44 85 GLU A N 1
ATOM 624 C CA . GLU A 1 85 ? -16.055 -5.254 -4.547 1.00 79.44 85 GLU A CA 1
ATOM 625 C C . GLU A 1 85 ? -16.077 -6.208 -3.348 1.00 79.44 85 GLU A C 1
ATOM 627 O O . GLU A 1 85 ? -15.447 -7.274 -3.366 1.00 79.44 85 GLU A O 1
ATOM 632 N N . ILE A 1 86 ? -16.834 -5.846 -2.308 1.00 71.19 86 ILE A N 1
ATOM 633 C CA . ILE A 1 86 ? -17.045 -6.715 -1.146 1.00 71.19 86 ILE A CA 1
ATOM 634 C C . ILE A 1 86 ? -17.656 -8.036 -1.626 1.00 71.19 86 ILE A C 1
ATOM 636 O O . ILE A 1 86 ? -18.662 -8.057 -2.327 1.00 71.19 86 ILE A O 1
ATOM 640 N N . GLY A 1 87 ? -17.041 -9.152 -1.232 1.00 69.19 87 GLY A N 1
ATOM 641 C CA . GLY A 1 87 ? -17.450 -10.489 -1.659 1.00 69.19 87 GLY A CA 1
ATOM 642 C C . GLY A 1 87 ? -16.777 -10.994 -2.937 1.00 69.19 87 GLY A C 1
ATOM 643 O O . GLY A 1 87 ? -17.022 -12.143 -3.316 1.00 69.19 87 GLY A O 1
ATOM 644 N N . THR A 1 88 ? -15.891 -10.203 -3.557 1.00 74.62 88 THR A N 1
ATOM 645 C CA . THR A 1 88 ? -14.972 -10.701 -4.591 1.00 74.62 88 THR A CA 1
ATOM 646 C C . THR A 1 88 ? -14.185 -11.885 -4.034 1.00 74.62 88 THR A C 1
ATOM 648 O O . THR A 1 88 ? -13.504 -11.778 -3.013 1.00 74.62 88 THR A O 1
ATOM 651 N N . LYS A 1 89 ? -14.300 -13.043 -4.689 1.00 71.75 89 LYS A N 1
ATOM 652 C CA . LYS A 1 89 ? -13.569 -14.250 -4.296 1.00 71.75 89 LYS A CA 1
ATOM 653 C C . LYS A 1 89 ? -12.192 -14.257 -4.947 1.00 71.75 89 LYS A C 1
ATOM 655 O O . LYS A 1 89 ? -12.089 -14.106 -6.159 1.00 71.75 89 LYS A O 1
ATOM 660 N N . GLY A 1 90 ? -11.172 -14.543 -4.145 1.00 80.81 90 GLY A N 1
ATOM 661 C CA . GLY A 1 90 ? -9.792 -14.666 -4.604 1.00 80.81 90 GLY A CA 1
ATOM 662 C C . GLY A 1 90 ? -8.969 -13.405 -4.367 1.00 80.81 90 GLY A C 1
ATOM 663 O O . GLY A 1 90 ? -9.334 -12.546 -3.564 1.00 80.81 90 GLY A O 1
ATOM 664 N N . GLU A 1 91 ? -7.828 -13.354 -5.040 1.00 89.94 91 GLU A N 1
ATOM 665 C CA . GLU A 1 91 ? -6.874 -12.253 -4.974 1.00 89.94 91 GLU A CA 1
ATOM 666 C C . GLU A 1 91 ? -7.077 -11.333 -6.178 1.00 89.94 91 GLU A C 1
ATOM 668 O O . GLU A 1 91 ? -7.340 -11.798 -7.290 1.00 89.94 91 GLU A O 1
ATOM 673 N N . VAL A 1 92 ? -6.972 -10.026 -5.951 1.00 91.50 92 VAL A N 1
ATOM 674 C CA . VAL A 1 92 ? -6.999 -9.019 -7.014 1.00 91.50 92 VAL A CA 1
ATOM 675 C C . VAL A 1 92 ? -5.642 -8.338 -7.050 1.00 91.50 92 VAL A C 1
ATOM 677 O O . VAL A 1 92 ? -5.263 -7.655 -6.099 1.00 91.50 92 VAL A O 1
ATOM 680 N N . ASP A 1 93 ? -4.934 -8.520 -8.161 1.00 93.12 93 ASP A N 1
ATOM 681 C CA . ASP A 1 93 ? -3.595 -7.981 -8.376 1.00 93.12 93 ASP A CA 1
ATOM 682 C C . ASP A 1 93 ? -3.655 -6.724 -9.245 1.00 93.12 93 ASP A C 1
ATOM 684 O O . ASP A 1 93 ? -4.278 -6.710 -10.309 1.00 93.12 93 ASP A O 1
ATOM 688 N N . VAL A 1 94 ? -2.952 -5.678 -8.818 1.00 92.56 94 VAL A N 1
ATOM 689 C CA . VAL A 1 94 ? -2.744 -4.448 -9.581 1.00 92.56 94 VAL A CA 1
ATOM 690 C C . VAL A 1 94 ? -1.248 -4.271 -9.808 1.00 92.56 94 VAL A C 1
ATOM 692 O O . VAL A 1 94 ? -0.497 -3.954 -8.888 1.00 92.56 94 VAL A O 1
ATOM 695 N N . TYR A 1 95 ? -0.822 -4.483 -11.050 1.00 91.44 95 TYR A N 1
ATOM 696 C CA . TYR A 1 95 ? 0.575 -4.380 -11.470 1.00 91.44 95 TYR A CA 1
ATOM 697 C C . TYR A 1 95 ? 0.914 -2.943 -11.882 1.00 91.44 95 TYR A C 1
ATOM 699 O O . TYR A 1 95 ? 0.272 -2.397 -12.781 1.00 91.44 95 TYR A O 1
ATOM 707 N N . LEU A 1 96 ? 1.925 -2.323 -11.270 1.00 88.62 96 LEU A N 1
ATOM 708 C CA . LEU A 1 96 ? 2.251 -0.908 -11.512 1.00 88.62 96 LEU A CA 1
ATOM 709 C C . LEU A 1 96 ? 3.096 -0.675 -12.779 1.00 88.62 96 LEU A C 1
ATOM 711 O O . LEU A 1 96 ? 3.221 0.452 -13.248 1.00 88.62 96 LEU A O 1
ATOM 715 N N . ASP A 1 97 ? 3.640 -1.731 -13.384 1.00 82.69 97 ASP A N 1
ATOM 716 C CA . ASP A 1 97 ? 4.312 -1.664 -14.691 1.00 82.69 97 ASP A CA 1
ATOM 717 C C . ASP A 1 97 ? 3.329 -1.592 -15.873 1.00 82.69 97 ASP A C 1
ATOM 719 O O . ASP A 1 97 ? 3.700 -1.242 -16.991 1.00 82.69 97 ASP A O 1
ATOM 723 N N . SER A 1 98 ? 2.062 -1.924 -15.627 1.00 76.75 98 SER A N 1
ATOM 724 C CA . SER A 1 98 ? 1.012 -1.947 -16.642 1.00 76.75 98 SER A CA 1
ATOM 725 C C . SER A 1 98 ? 0.332 -0.589 -16.849 1.00 76.75 98 SER A C 1
ATOM 727 O O . SER A 1 98 ? -0.522 -0.462 -17.727 1.00 76.75 98 SER A O 1
ATOM 729 N N . HIS A 1 99 ? 0.689 0.422 -16.043 1.00 77.06 99 HIS A N 1
ATOM 730 C CA . HIS A 1 99 ? 0.046 1.742 -15.994 1.00 77.06 99 HIS A CA 1
ATOM 731 C C . HIS A 1 99 ? -1.472 1.691 -15.742 1.00 77.06 99 HIS A C 1
ATOM 733 O O . HIS A 1 99 ? -2.196 2.652 -16.026 1.00 77.06 99 HIS A O 1
ATOM 739 N N . ILE A 1 100 ? -1.975 0.577 -15.200 1.00 76.44 100 ILE A N 1
ATOM 740 C CA . ILE A 1 100 ? -3.373 0.443 -14.794 1.00 76.4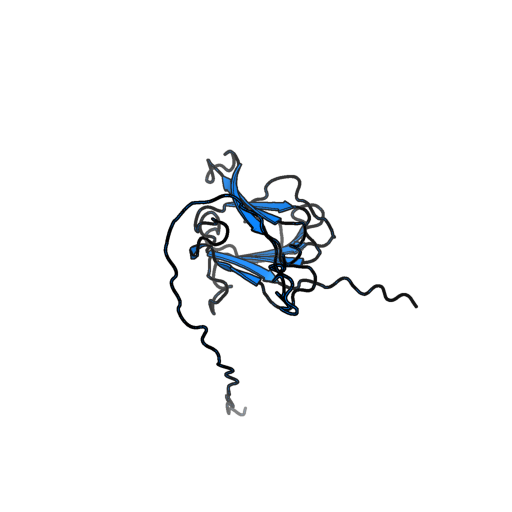4 100 ILE A CA 1
ATOM 741 C C . ILE A 1 100 ? -3.685 1.520 -13.742 1.00 76.44 100 ILE A C 1
ATOM 743 O O . ILE A 1 100 ? -2.903 1.774 -12.827 1.00 76.44 100 ILE A O 1
ATOM 747 N N . TYR A 1 101 ? -4.815 2.208 -13.928 1.00 81.06 101 TYR A N 1
ATOM 748 C CA . TYR A 1 101 ? -5.234 3.379 -13.141 1.00 81.06 101 TYR A CA 1
ATOM 749 C C . TYR A 1 101 ? -4.239 4.558 -13.143 1.00 81.06 101 TYR A C 1
ATOM 751 O O . TYR A 1 101 ? -4.315 5.434 -12.283 1.00 81.06 101 TYR A O 1
ATOM 759 N N . GLY A 1 102 ? -3.307 4.599 -14.104 1.00 79.88 102 GLY A N 1
ATOM 760 C CA . GLY A 1 102 ? -2.248 5.609 -14.158 1.00 79.88 102 GLY A CA 1
ATOM 761 C C . GLY A 1 102 ? -1.180 5.435 -13.075 1.00 79.88 102 GLY A C 1
ATOM 762 O O . GLY A 1 102 ? -0.381 6.344 -12.858 1.00 79.88 102 GLY A O 1
ATOM 763 N N . CYS A 1 103 ? -1.163 4.293 -12.383 1.00 82.25 103 CYS A N 1
ATOM 764 C CA . CYS A 1 103 ? -0.139 3.987 -11.399 1.00 82.25 103 CYS A CA 1
ATOM 765 C C . CYS A 1 103 ? 1.148 3.579 -12.109 1.00 82.25 103 CYS A C 1
ATOM 767 O O . CYS A 1 103 ? 1.170 2.574 -12.815 1.00 82.25 103 CYS A O 1
ATOM 769 N N . ASN A 1 104 ? 2.208 4.356 -11.908 1.00 84.44 104 ASN A N 1
ATOM 770 C CA . ASN A 1 104 ? 3.535 4.016 -12.396 1.00 84.44 104 ASN A CA 1
ATOM 771 C C . ASN A 1 104 ? 4.314 3.283 -11.311 1.00 84.44 104 ASN A C 1
ATOM 773 O O . ASN A 1 104 ? 4.253 3.656 -10.132 1.00 84.44 104 ASN A O 1
ATOM 777 N N . ASN A 1 105 ? 5.104 2.305 -11.744 1.00 77.19 105 ASN A N 1
ATOM 778 C CA . ASN A 1 105 ? 6.194 1.791 -10.935 1.00 77.19 105 ASN A CA 1
ATOM 779 C C . ASN A 1 105 ? 7.101 2.950 -10.479 1.00 77.19 105 ASN A C 1
ATOM 781 O O . ASN A 1 105 ? 7.205 3.981 -11.144 1.00 77.19 105 ASN A O 1
ATOM 785 N N . ASP A 1 106 ? 7.741 2.778 -9.333 1.00 77.12 106 ASP A N 1
ATOM 786 C CA . ASP A 1 106 ? 8.731 3.698 -8.770 1.00 77.12 106 ASP A CA 1
ATOM 787 C C . ASP A 1 106 ? 8.226 5.066 -8.263 1.00 77.12 106 ASP A C 1
ATOM 789 O O . ASP A 1 106 ? 9.009 5.932 -7.864 1.00 77.12 106 ASP A O 1
ATOM 793 N N . GLU A 1 107 ? 6.911 5.289 -8.219 1.00 80.94 107 GLU A N 1
ATOM 794 C CA . GLU A 1 107 ? 6.350 6.587 -7.810 1.00 80.94 107 GLU A CA 1
ATOM 795 C C . GLU A 1 107 ? 5.559 6.564 -6.499 1.00 80.94 107 GLU A C 1
ATOM 797 O O . GLU A 1 107 ? 5.165 7.625 -6.011 1.00 80.94 107 GLU A O 1
ATOM 802 N N . ALA A 1 108 ? 5.353 5.391 -5.903 1.00 86.25 108 ALA A N 1
ATOM 803 C CA . ALA A 1 108 ? 4.616 5.235 -4.655 1.00 86.25 108 ALA A CA 1
ATOM 804 C C . ALA A 1 108 ? 5.561 5.122 -3.446 1.00 86.25 108 ALA A C 1
ATOM 806 O O . ALA A 1 108 ? 6.448 4.276 -3.401 1.00 86.25 108 ALA A O 1
ATOM 807 N N . TYR A 1 109 ? 5.336 5.992 -2.465 1.00 90.62 109 TYR A N 1
ATOM 808 C CA . TYR A 1 109 ? 6.074 6.104 -1.195 1.00 90.62 109 TYR A CA 1
ATOM 809 C C . TYR A 1 109 ? 5.125 6.098 0.009 1.00 90.62 109 TYR A C 1
ATOM 811 O O . TYR A 1 109 ? 5.526 5.935 1.160 1.00 90.62 109 TYR A O 1
ATOM 819 N N . GLY A 1 110 ? 3.839 6.317 -0.242 1.00 91.75 110 GLY A N 1
ATOM 820 C CA . GLY A 1 110 ? 2.819 6.277 0.781 1.00 91.75 110 GLY A CA 1
ATOM 821 C C . GLY A 1 110 ? 1.450 5.994 0.202 1.00 91.75 110 GLY A C 1
ATOM 822 O O . GLY A 1 110 ? 1.255 6.000 -1.015 1.00 91.75 110 GLY A O 1
ATOM 823 N N . TYR A 1 111 ? 0.501 5.755 1.093 1.00 94.25 111 TYR A N 1
ATOM 824 C CA . TYR A 1 111 ? -0.861 5.413 0.749 1.00 94.25 111 TYR A CA 1
ATOM 825 C C . TYR A 1 111 ? -1.881 6.116 1.642 1.00 94.25 111 TYR A C 1
ATOM 827 O O . TYR A 1 111 ? -1.586 6.514 2.775 1.00 94.25 111 TYR A O 1
ATOM 835 N N . ARG A 1 112 ? -3.101 6.244 1.124 1.00 95.12 112 ARG A N 1
ATOM 836 C CA . ARG A 1 112 ? -4.298 6.611 1.880 1.00 95.12 112 ARG A CA 1
ATOM 837 C C . ARG A 1 112 ? -5.432 5.669 1.477 1.00 95.12 112 ARG A C 1
ATOM 839 O O . ARG A 1 112 ? -5.632 5.423 0.294 1.00 95.12 112 ARG A O 1
ATOM 846 N N . LEU A 1 113 ? -6.156 5.126 2.447 1.00 94.75 113 LEU A N 1
ATOM 847 C CA . LEU A 1 113 ? -7.402 4.401 2.202 1.00 94.75 113 LEU A CA 1
ATOM 848 C C . LEU A 1 113 ? -8.574 5.360 2.339 1.00 94.75 113 LEU A C 1
ATOM 850 O O . LEU A 1 113 ? -8.619 6.132 3.300 1.00 94.75 113 LEU A O 1
ATOM 854 N N . ILE A 1 114 ? -9.523 5.256 1.419 1.00 94.62 114 ILE A N 1
ATOM 855 C CA . ILE A 1 114 ? -10.812 5.942 1.440 1.00 94.62 114 ILE A CA 1
ATOM 856 C C . ILE A 1 114 ? -11.893 4.879 1.487 1.00 94.62 114 ILE A C 1
ATOM 858 O O . ILE A 1 114 ? -11.884 3.978 0.656 1.00 94.62 114 ILE A O 1
ATOM 862 N N . ASP A 1 115 ? -12.807 4.996 2.447 1.00 91.81 115 ASP A N 1
ATOM 863 C CA . ASP A 1 115 ? -14.014 4.170 2.556 1.00 91.81 115 ASP A CA 1
ATOM 864 C C . ASP A 1 115 ? -13.780 2.648 2.402 1.00 91.81 115 ASP A C 1
ATOM 866 O O . ASP A 1 115 ? -14.544 1.926 1.763 1.00 91.81 115 ASP A O 1
ATOM 870 N N . ALA A 1 116 ? -12.686 2.135 2.971 1.00 89.75 116 ALA A N 1
ATOM 871 C CA . ALA A 1 116 ? -12.310 0.736 2.814 1.00 89.75 116 ALA A CA 1
ATOM 872 C C . ALA A 1 116 ? -13.201 -0.203 3.643 1.00 89.75 116 ALA A C 1
ATOM 874 O O . ALA A 1 116 ? -13.472 0.037 4.823 1.00 89.75 116 ALA A O 1
ATOM 875 N N . GLY A 1 117 ? -13.626 -1.310 3.032 1.00 89.06 117 GLY A N 1
ATOM 876 C CA . GLY A 1 117 ? -14.262 -2.427 3.733 1.00 89.06 117 GLY A CA 1
ATOM 877 C C . GLY A 1 117 ? -13.253 -3.293 4.494 1.00 89.06 117 GLY A C 1
ATOM 878 O O . GLY A 1 117 ? -12.047 -3.087 4.408 1.00 89.06 117 GLY A O 1
ATOM 879 N N . ILE A 1 118 ? -13.743 -4.304 5.219 1.00 89.56 118 ILE A N 1
ATOM 880 C CA . ILE A 1 118 ? -12.879 -5.310 5.855 1.00 89.56 118 ILE A CA 1
ATOM 881 C C . ILE A 1 118 ? -12.205 -6.155 4.768 1.00 89.56 118 ILE A C 1
ATOM 883 O O . ILE A 1 118 ? -12.860 -6.916 4.055 1.00 89.56 118 ILE A O 1
ATOM 887 N N . MET A 1 119 ? -10.887 -6.030 4.658 1.00 91.31 119 MET A N 1
ATOM 888 C CA . MET A 1 119 ? -10.066 -6.694 3.647 1.00 91.31 119 MET A CA 1
ATOM 889 C C . MET A 1 119 ? -8.602 -6.711 4.078 1.00 91.31 119 MET A C 1
ATOM 891 O O . MET A 1 119 ? -8.199 -5.953 4.963 1.00 91.31 119 MET A O 1
ATOM 895 N N . SER A 1 120 ? -7.792 -7.528 3.417 1.00 94.06 120 SER A N 1
ATOM 896 C CA . SER A 1 120 ? -6.341 -7.409 3.472 1.00 94.06 120 SER A CA 1
ATOM 897 C C . SER A 1 120 ? -5.789 -6.879 2.157 1.00 94.06 120 SER A C 1
ATOM 899 O O . SER A 1 120 ? -6.373 -7.059 1.086 1.00 94.06 120 SER A O 1
ATOM 901 N N . PHE A 1 121 ? -4.669 -6.178 2.248 1.00 95.50 121 PHE A N 1
ATOM 902 C CA . PHE 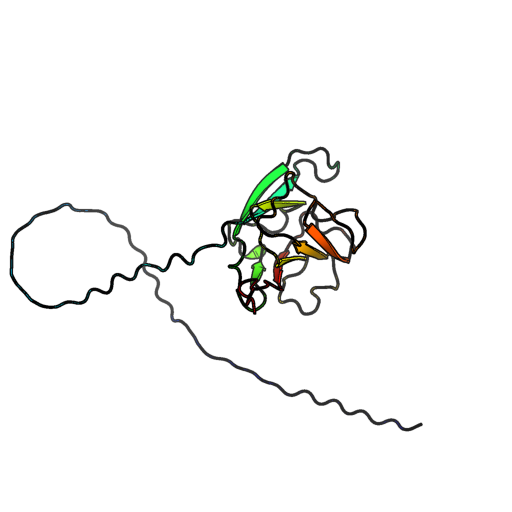A 1 121 ? -3.953 -5.676 1.086 1.00 95.50 121 PHE A CA 1
ATOM 903 C C . PHE A 1 121 ? -2.458 -5.658 1.359 1.00 95.50 121 PHE A C 1
ATOM 905 O O . PHE A 1 121 ? -2.049 -5.539 2.512 1.00 95.50 121 PHE A O 1
ATOM 912 N N . GLY A 1 122 ? -1.649 -5.774 0.314 1.00 95.44 122 GLY A N 1
ATOM 913 C CA . GLY A 1 122 ? -0.201 -5.748 0.432 1.00 95.44 122 GLY A CA 1
ATOM 914 C C . GLY A 1 122 ? 0.477 -4.987 -0.693 1.00 95.44 122 GLY A C 1
ATOM 915 O O . GLY A 1 122 ? -0.036 -4.922 -1.811 1.00 95.44 122 GLY A O 1
ATOM 916 N N . PHE A 1 123 ? 1.632 -4.427 -0.362 1.00 95.56 123 PHE A N 1
ATOM 917 C CA . PHE A 1 123 ? 2.568 -3.759 -1.251 1.00 95.56 123 PHE A CA 1
ATOM 918 C C . PHE A 1 123 ? 3.785 -4.650 -1.445 1.00 95.56 123 PHE A C 1
ATOM 920 O O . PHE A 1 123 ? 4.330 -5.143 -0.459 1.00 95.56 123 PHE A O 1
ATOM 927 N N . TYR A 1 124 ? 4.215 -4.823 -2.691 1.00 94.31 124 TYR A N 1
ATOM 928 C CA . TYR A 1 124 ? 5.313 -5.720 -3.038 1.00 94.31 124 TYR A CA 1
ATOM 929 C C . TYR A 1 124 ? 6.282 -5.047 -4.007 1.00 94.31 124 TYR A C 1
ATOM 931 O O . TYR A 1 124 ? 5.864 -4.513 -5.040 1.00 94.31 124 TYR A O 1
ATOM 939 N N . ASP A 1 125 ? 7.580 -5.119 -3.703 1.00 92.75 125 ASP A N 1
ATOM 940 C CA . ASP A 1 125 ? 8.642 -4.773 -4.656 1.00 92.75 125 ASP A CA 1
ATOM 941 C C . ASP A 1 125 ? 8.573 -5.686 -5.890 1.00 92.75 125 ASP A C 1
ATOM 943 O O . ASP A 1 125 ? 8.772 -5.243 -7.017 1.00 92.75 125 ASP A O 1
ATOM 947 N N . LYS A 1 126 ? 8.201 -6.958 -5.704 1.00 92.56 126 LYS A N 1
ATOM 948 C CA . LYS A 1 126 ? 8.042 -7.933 -6.788 1.00 92.56 126 LYS A CA 1
ATOM 949 C C . LYS A 1 126 ? 6.640 -7.917 -7.392 1.00 92.56 126 LYS A C 1
ATOM 951 O O . LYS A 1 126 ? 5.656 -7.474 -6.802 1.00 92.56 126 LYS A O 1
ATOM 956 N N . LYS A 1 127 ? 6.535 -8.448 -8.610 1.00 92.25 127 LYS A N 1
ATOM 957 C CA . LYS A 1 127 ? 5.247 -8.677 -9.276 1.00 92.25 127 LYS A CA 1
ATOM 958 C C . LYS A 1 127 ? 4.455 -9.732 -8.508 1.00 92.25 127 LYS A C 1
ATOM 960 O O . LYS A 1 127 ? 5.002 -10.776 -8.186 1.00 92.25 127 LYS A O 1
ATOM 965 N N . CYS A 1 128 ? 3.156 -9.519 -8.309 1.00 91.81 128 CYS A N 1
ATOM 966 C CA . CYS A 1 128 ? 2.303 -10.438 -7.550 1.00 91.81 128 CYS A CA 1
ATOM 967 C C . CYS A 1 128 ? 2.295 -11.895 -8.073 1.00 91.81 128 CYS A C 1
ATOM 969 O O . CYS A 1 128 ? 2.116 -12.834 -7.300 1.00 91.81 128 CYS A O 1
ATOM 971 N N . GLY A 1 129 ? 2.516 -12.111 -9.373 1.00 90.56 129 GLY A N 1
ATOM 972 C CA . GLY A 1 129 ? 2.638 -13.447 -9.971 1.00 90.56 129 GLY A CA 1
ATOM 973 C C . GLY A 1 129 ? 4.018 -14.111 -9.844 1.00 90.56 129 GLY A C 1
ATOM 974 O O . GLY A 1 129 ? 4.206 -15.191 -10.401 1.00 90.56 129 GLY A O 1
ATOM 975 N N . ASP A 1 130 ? 4.990 -13.474 -9.188 1.00 92.44 130 ASP A N 1
ATOM 976 C CA . ASP A 1 130 ? 6.336 -14.022 -8.995 1.00 92.44 130 ASP A CA 1
ATOM 977 C C . ASP A 1 130 ? 6.326 -15.159 -7.955 1.00 92.44 130 ASP A C 1
ATOM 979 O O . ASP A 1 130 ? 5.666 -15.069 -6.918 1.00 92.44 130 ASP A O 1
ATOM 983 N N . SER A 1 131 ? 7.076 -16.237 -8.207 1.00 91.44 131 SER A N 1
ATOM 984 C CA . SER A 1 131 ? 7.224 -17.344 -7.251 1.00 91.44 131 SER A CA 1
ATOM 985 C C . SER A 1 131 ? 8.007 -16.953 -5.996 1.00 91.44 131 SER A C 1
ATOM 987 O O . SER A 1 131 ? 7.933 -17.662 -4.996 1.00 91.44 131 SER A O 1
ATOM 989 N N . HIS A 1 132 ? 8.735 -15.838 -6.056 1.00 90.38 132 HIS A N 1
ATOM 990 C CA . HIS A 1 132 ? 9.575 -15.285 -4.995 1.00 90.38 132 HIS A CA 1
ATOM 991 C C . HIS A 1 132 ? 9.009 -13.967 -4.450 1.00 90.38 132 HIS A C 1
ATOM 993 O O . HIS A 1 132 ? 9.754 -13.082 -4.039 1.00 90.38 132 HIS A O 1
ATOM 999 N N . LEU A 1 133 ? 7.678 -13.825 -4.458 1.00 90.50 133 LEU A N 1
ATOM 1000 C CA . LEU A 1 133 ? 6.970 -12.605 -4.050 1.00 90.50 133 LEU A CA 1
ATOM 1001 C C . LEU A 1 133 ? 7.404 -12.063 -2.676 1.00 90.50 133 LEU A C 1
ATOM 1003 O O . LEU A 1 133 ? 7.414 -10.854 -2.470 1.00 90.50 133 LEU A O 1
ATOM 1007 N N . TYR A 1 134 ? 7.760 -12.964 -1.760 1.00 91.81 134 TYR A N 1
ATOM 1008 C CA . TYR A 1 134 ? 8.105 -12.672 -0.367 1.00 91.81 134 TYR A CA 1
ATOM 1009 C C . TYR A 1 134 ? 9.616 -12.654 -0.084 1.00 91.81 134 TYR A C 1
ATOM 1011 O O . TYR A 1 134 ? 10.005 -12.516 1.074 1.00 91.81 134 TYR A O 1
ATOM 1019 N N . ASP A 1 135 ? 10.458 -12.818 -1.110 1.00 90.50 135 ASP A N 1
ATOM 1020 C CA . ASP A 1 135 ? 11.921 -12.879 -0.956 1.00 90.50 135 ASP A CA 1
ATOM 1021 C C . ASP A 1 135 ? 12.578 -11.481 -0.961 1.00 90.50 135 ASP A C 1
ATOM 1023 O O . ASP A 1 135 ? 13.796 -11.374 -0.811 1.00 90.50 135 ASP A O 1
ATOM 1027 N N . ASP A 1 136 ? 11.788 -10.419 -1.149 1.00 89.88 136 ASP A N 1
ATOM 1028 C CA . ASP A 1 136 ? 12.230 -9.019 -1.155 1.00 89.88 136 ASP A CA 1
ATOM 1029 C C . ASP A 1 136 ? 11.301 -8.141 -0.296 1.00 89.88 136 ASP A C 1
ATOM 1031 O O . ASP A 1 136 ? 10.495 -8.653 0.479 1.00 89.88 136 ASP A O 1
ATOM 1035 N N . ASP A 1 137 ? 11.416 -6.816 -0.397 1.00 92.12 137 ASP A N 1
ATOM 1036 C CA . ASP A 1 137 ? 10.583 -5.877 0.352 1.00 92.12 137 ASP A CA 1
ATOM 1037 C C . ASP A 1 137 ? 9.071 -6.074 0.090 1.00 92.12 137 ASP A C 1
ATOM 1039 O O . ASP A 1 137 ? 8.579 -5.944 -1.039 1.00 92.12 137 ASP A O 1
ATOM 1043 N N . TYR A 1 138 ? 8.309 -6.334 1.158 1.00 94.50 138 TYR A N 1
ATOM 1044 C CA . TYR A 1 138 ? 6.846 -6.390 1.110 1.00 94.50 138 TYR A CA 1
ATOM 1045 C C . TYR A 1 138 ? 6.204 -5.970 2.433 1.00 94.50 138 TYR A C 1
ATOM 1047 O O . TYR A 1 138 ? 6.782 -6.145 3.506 1.00 94.50 138 TYR A O 1
ATOM 1055 N N . PHE A 1 139 ? 4.979 -5.446 2.358 1.00 94.81 139 PHE A N 1
ATOM 1056 C CA . PHE A 1 139 ? 4.195 -5.034 3.522 1.00 94.81 139 PHE A CA 1
ATOM 1057 C C . PHE A 1 139 ? 2.722 -5.356 3.321 1.00 94.81 139 PHE A C 1
ATOM 1059 O O . PHE A 1 139 ? 2.107 -4.894 2.366 1.00 94.81 139 PHE A O 1
ATOM 1066 N N . GLU A 1 140 ? 2.138 -6.099 4.250 1.00 95.50 140 GLU A N 1
ATOM 1067 C CA . GLU A 1 140 ? 0.739 -6.502 4.242 1.00 95.50 140 GLU A CA 1
ATOM 1068 C C . GLU A 1 140 ? -0.021 -5.924 5.434 1.00 95.50 140 GLU A C 1
ATOM 1070 O O . GLU A 1 140 ? 0.451 -5.899 6.578 1.00 95.50 140 GLU A O 1
ATOM 1075 N N . TYR A 1 141 ? -1.264 -5.537 5.176 1.00 95.50 141 TYR A N 1
ATOM 1076 C CA . TYR A 1 141 ? -2.167 -4.942 6.146 1.00 95.50 141 TYR A CA 1
ATOM 1077 C C . TYR A 1 141 ? -3.517 -5.631 6.144 1.00 95.50 141 TYR A C 1
ATOM 1079 O O . TYR A 1 141 ? -3.933 -6.283 5.185 1.00 95.50 141 TYR A O 1
ATOM 1087 N N . LYS A 1 142 ? -4.238 -5.420 7.238 1.00 94.69 142 LYS A N 1
ATOM 1088 C CA . LYS A 1 142 ? -5.630 -5.803 7.391 1.00 94.69 142 LYS A CA 1
ATOM 1089 C C . LYS A 1 142 ? -6.450 -4.609 7.842 1.00 94.69 142 LYS A C 1
ATOM 1091 O O . LYS A 1 142 ? -6.188 -4.031 8.895 1.00 94.69 142 LYS A O 1
ATOM 1096 N N . VAL A 1 143 ? -7.463 -4.279 7.056 1.00 93.06 143 VAL A N 1
ATOM 1097 C CA . VAL A 1 143 ? -8.532 -3.365 7.441 1.00 93.06 143 VAL A CA 1
ATOM 1098 C C . VAL A 1 143 ? -9.490 -4.130 8.351 1.00 93.06 143 VAL A C 1
ATOM 1100 O O . VAL A 1 143 ? -10.002 -5.190 7.992 1.00 93.06 143 VAL A O 1
ATOM 1103 N N . MET A 1 144 ? -9.687 -3.615 9.559 1.00 91.19 144 MET A N 1
ATOM 1104 C CA . MET A 1 144 ? -10.419 -4.278 10.639 1.00 91.19 144 MET A CA 1
ATOM 1105 C C . MET A 1 144 ? -11.860 -3.771 10.783 1.00 91.19 144 MET A C 1
ATOM 1107 O O . MET A 1 144 ? -12.652 -4.415 11.467 1.00 91.19 144 MET A O 1
ATOM 1111 N N . ALA A 1 145 ? -12.206 -2.646 10.149 1.00 86.56 145 ALA A N 1
ATOM 1112 C CA . ALA A 1 145 ? -13.524 -2.017 10.227 1.00 86.56 145 ALA A CA 1
ATOM 1113 C C . ALA A 1 145 ? -14.059 -1.617 8.841 1.00 86.56 145 ALA A C 1
ATOM 1115 O O . ALA A 1 145 ? -13.293 -1.326 7.924 1.00 86.56 145 ALA A O 1
ATOM 1116 N N . HIS A 1 146 ? -15.384 -1.580 8.695 1.00 83.06 146 HIS A N 1
ATOM 1117 C CA . HIS A 1 146 ? -16.032 -1.038 7.499 1.00 83.06 146 HIS A CA 1
ATOM 1118 C C . HIS A 1 146 ? -15.887 0.484 7.420 1.00 83.06 146 HIS A C 1
ATOM 1120 O O . HIS A 1 146 ? -15.808 1.149 8.452 1.00 83.06 146 HIS A O 1
ATOM 1126 N N . HIS A 1 147 ? -15.904 1.020 6.197 1.00 85.56 147 HIS A N 1
ATOM 1127 C CA . HIS A 1 147 ? -15.806 2.456 5.915 1.00 85.56 147 HIS A CA 1
ATOM 1128 C C . HIS A 1 147 ? -14.526 3.106 6.473 1.00 85.56 147 HIS A C 1
ATOM 1130 O O . HIS A 1 147 ? -14.501 4.275 6.866 1.00 85.56 147 HIS A O 1
ATOM 1136 N N . THR A 1 148 ? -13.430 2.342 6.525 1.00 85.50 148 THR A N 1
ATOM 1137 C CA . THR A 1 148 ? -12.154 2.815 7.067 1.00 85.50 148 THR A CA 1
ATOM 1138 C C . THR A 1 148 ? -11.520 3.829 6.121 1.00 85.50 148 THR A C 1
ATOM 1140 O O . THR A 1 148 ? -11.163 3.506 4.990 1.00 85.50 148 THR A O 1
ATOM 1143 N N . THR A 1 149 ? -11.320 5.051 6.615 1.00 90.00 149 THR A N 1
ATOM 1144 C CA . THR A 1 149 ? -10.581 6.106 5.913 1.00 90.00 149 THR A CA 1
ATOM 1145 C C . THR A 1 149 ? -9.358 6.501 6.728 1.00 90.00 149 THR A C 1
ATOM 1147 O O . THR A 1 149 ? -9.473 6.929 7.878 1.00 90.00 149 THR A O 1
ATOM 1150 N N . THR A 1 150 ? -8.167 6.386 6.146 1.00 84.19 150 THR A N 1
ATOM 1151 C CA . THR A 1 150 ? -6.948 6.866 6.802 1.00 84.19 150 THR A CA 1
ATOM 1152 C C . THR A 1 150 ? -6.915 8.394 6.684 1.00 84.19 150 THR A C 1
ATOM 1154 O O . THR A 1 150 ? -6.774 8.927 5.587 1.00 84.19 150 THR A O 1
ATOM 1157 N N . GLY A 1 151 ? -7.048 9.124 7.794 1.00 81.81 151 GLY A N 1
ATOM 1158 C CA . GLY A 1 151 ? -7.138 10.595 7.768 1.00 81.81 151 GLY A CA 1
ATOM 1159 C C . GLY A 1 151 ? -5.894 11.326 7.232 1.00 81.81 151 GLY A C 1
ATOM 1160 O O . GLY A 1 151 ? -5.988 12.489 6.851 1.00 81.81 151 GLY A O 1
ATOM 1161 N N . ILE A 1 152 ? -4.738 10.654 7.172 1.00 88.19 152 ILE A N 1
ATOM 1162 C CA . ILE A 1 152 ? -3.469 11.180 6.646 1.00 88.19 152 ILE A CA 1
ATOM 1163 C C . ILE A 1 152 ? -2.796 10.145 5.738 1.00 88.19 152 ILE A C 1
ATOM 1165 O O . ILE A 1 152 ? -3.049 8.948 5.881 1.00 88.19 152 ILE A O 1
ATOM 1169 N N . VAL A 1 153 ? -1.903 10.605 4.856 1.00 91.06 153 VAL A N 1
ATOM 1170 C CA . VAL A 1 153 ? -1.033 9.723 4.062 1.00 91.06 153 VAL A CA 1
ATOM 1171 C C . VAL A 1 153 ? -0.069 8.995 4.996 1.00 91.06 153 VAL A C 1
ATOM 1173 O O . VAL A 1 153 ? 0.577 9.611 5.848 1.00 91.06 153 VAL A O 1
ATOM 1176 N N . LYS A 1 154 ? 0.019 7.678 4.840 1.00 90.06 154 LYS A N 1
ATOM 1177 C CA . LYS A 1 154 ? 0.931 6.803 5.578 1.00 90.06 154 LYS A CA 1
ATOM 1178 C C . LYS A 1 154 ? 2.057 6.364 4.662 1.00 90.06 154 LYS A C 1
ATOM 1180 O O . LYS A 1 154 ? 1.809 6.101 3.494 1.00 90.06 154 LYS A O 1
ATOM 1185 N N . ARG A 1 155 ? 3.279 6.268 5.181 1.00 88.50 155 ARG A N 1
ATOM 1186 C CA . ARG A 1 155 ? 4.374 5.622 4.447 1.00 88.50 155 ARG A CA 1
ATOM 1187 C C . ARG A 1 155 ? 4.058 4.144 4.214 1.00 88.50 155 ARG A C 1
ATOM 1189 O O . ARG A 1 155 ? 3.317 3.549 5.002 1.00 88.50 155 ARG A O 1
ATOM 1196 N N . LEU A 1 156 ? 4.600 3.580 3.134 1.00 88.00 156 LEU A N 1
ATOM 1197 C CA . LEU A 1 156 ? 4.503 2.142 2.870 1.00 88.00 156 LEU A CA 1
ATOM 1198 C C . LEU A 1 156 ? 5.258 1.376 3.967 1.00 88.00 156 LEU A C 1
ATOM 1200 O O . LEU A 1 156 ? 4.689 0.521 4.634 1.00 88.00 156 LEU A O 1
ATOM 1204 N N . ASP A 1 157 ? 6.494 1.762 4.272 1.00 80.50 157 ASP A N 1
ATOM 1205 C CA . ASP A 1 157 ? 7.182 1.269 5.461 1.00 80.50 157 ASP A CA 1
ATOM 1206 C C . ASP A 1 157 ? 6.612 1.941 6.720 1.00 80.50 157 ASP A C 1
ATOM 1208 O O . ASP A 1 157 ? 6.761 3.133 6.983 1.00 80.50 157 ASP A O 1
ATOM 1212 N N . THR A 1 158 ? 5.881 1.181 7.527 1.00 72.12 158 THR A N 1
ATOM 1213 C CA . THR A 1 158 ? 5.104 1.800 8.612 1.00 72.12 158 THR A CA 1
ATOM 1214 C C . THR A 1 158 ? 5.923 2.150 9.846 1.00 72.12 158 THR A C 1
ATOM 1216 O O . THR A 1 158 ? 5.440 2.891 10.701 1.00 72.12 158 THR A O 1
ATOM 1219 N N . GLY A 1 159 ? 7.141 1.613 9.964 1.00 76.81 159 GLY A N 1
ATOM 1220 C CA . GLY A 1 159 ? 7.993 1.777 11.144 1.00 76.81 159 GLY A CA 1
ATOM 1221 C C . GLY A 1 159 ? 7.389 1.212 12.438 1.00 76.81 159 GLY A C 1
ATOM 1222 O O . GLY A 1 159 ? 7.948 1.442 13.508 1.00 76.81 159 GLY A O 1
ATOM 1223 N N . VAL A 1 160 ? 6.261 0.491 12.360 1.00 82.19 160 VAL A N 1
ATOM 1224 C CA . VAL A 1 160 ? 5.602 -0.165 13.498 1.00 82.19 160 VAL A CA 1
ATOM 1225 C C . VAL A 1 160 ? 5.790 -1.679 13.439 1.00 82.19 160 VAL A C 1
ATOM 1227 O O . VAL A 1 160 ? 6.079 -2.254 12.388 1.00 82.19 160 VAL A O 1
ATOM 1230 N N . GLY A 1 161 ? 5.635 -2.342 14.584 1.00 87.44 161 GLY A N 1
ATOM 1231 C CA . GLY A 1 161 ? 5.781 -3.792 14.681 1.00 87.44 161 GLY A CA 1
ATOM 1232 C C . GLY A 1 161 ? 4.621 -4.546 14.028 1.00 87.44 161 GLY A C 1
ATOM 1233 O O . GLY A 1 161 ? 3.480 -4.078 14.018 1.00 87.44 161 GLY A O 1
ATOM 1234 N N . ILE A 1 162 ? 4.899 -5.754 13.527 1.00 91.75 162 ILE A N 1
ATOM 1235 C CA . ILE A 1 162 ? 3.854 -6.682 13.073 1.00 91.75 162 ILE A CA 1
ATOM 1236 C C . ILE A 1 162 ? 2.847 -6.890 14.209 1.00 91.75 162 ILE A C 1
ATOM 1238 O O . ILE A 1 162 ? 3.210 -7.087 15.368 1.00 91.75 162 ILE A O 1
ATOM 1242 N N . GLY A 1 163 ? 1.562 -6.841 13.875 1.00 90.56 163 GLY A N 1
ATOM 1243 C CA . GLY A 1 163 ? 0.478 -6.977 14.834 1.00 90.56 163 GLY A CA 1
ATOM 1244 C C . GLY A 1 163 ? 0.040 -5.664 15.489 1.00 90.56 163 GLY A C 1
ATOM 1245 O O . GLY A 1 163 ? -0.852 -5.706 16.338 1.00 90.56 163 GLY A O 1
ATOM 1246 N N . GLN A 1 164 ? 0.608 -4.519 15.107 1.00 93.00 164 GLN A N 1
ATOM 1247 C CA . GLN A 1 164 ? 0.207 -3.202 15.608 1.00 93.00 164 GLN A CA 1
ATOM 1248 C C . GLN A 1 164 ? -0.716 -2.470 14.628 1.00 93.00 164 GLN A C 1
ATOM 1250 O O . GLN A 1 164 ? -0.692 -2.707 13.417 1.00 93.00 164 GLN A O 1
ATOM 1255 N N . GLU A 1 165 ? -1.554 -1.580 15.161 1.00 91.19 165 GLU A N 1
ATOM 1256 C CA . GLU A 1 165 ? -2.320 -0.649 14.334 1.00 91.19 165 GLU A CA 1
ATOM 1257 C C . GLU A 1 165 ? -1.406 0.450 13.789 1.00 91.19 165 GLU A C 1
ATOM 1259 O O . GLU A 1 165 ? -0.695 1.121 14.533 1.00 91.19 165 GLU A O 1
ATOM 1264 N N . VAL A 1 166 ? -1.449 0.645 12.473 1.00 89.62 166 VAL A N 1
ATOM 1265 C CA . VAL A 1 166 ? -0.718 1.711 11.762 1.00 89.62 166 VAL A CA 1
ATOM 1266 C C . VAL A 1 166 ? -1.531 3.010 11.774 1.00 89.62 166 VAL A C 1
ATOM 1268 O O . VAL A 1 166 ? -1.018 4.138 11.755 1.00 89.62 166 VAL A O 1
ATOM 1271 N N . THR A 1 167 ? -2.847 2.844 11.764 1.00 88.81 167 THR A N 1
ATOM 1272 C CA . THR A 1 167 ? -3.859 3.881 11.901 1.00 88.81 167 THR A CA 1
ATOM 1273 C C . THR A 1 167 ? -5.112 3.227 12.482 1.00 88.81 167 THR A C 1
ATOM 1275 O O . THR A 1 167 ? -5.253 2.009 12.333 1.00 88.81 167 THR A O 1
ATOM 1278 N N . PRO A 1 168 ? -6.043 3.988 13.084 1.00 89.31 168 PRO A N 1
ATOM 1279 C CA . PRO A 1 168 ? -7.291 3.413 13.568 1.00 89.31 168 PRO A CA 1
ATOM 1280 C C . PRO A 1 168 ? -7.983 2.578 12.484 1.00 89.31 168 PRO A C 1
ATOM 1282 O O . PRO A 1 168 ? -8.217 3.067 11.377 1.00 89.31 168 PRO A O 1
ATOM 1285 N N . GLY A 1 169 ? -8.255 1.308 12.792 1.00 89.75 169 GLY A N 1
ATOM 1286 C CA . GLY A 1 169 ? -8.921 0.373 11.881 1.00 89.75 169 GLY A CA 1
ATOM 1287 C C . GLY A 1 169 ? -8.023 -0.312 10.843 1.00 89.75 169 GLY A C 1
ATOM 1288 O O . GLY A 1 169 ? -8.537 -1.116 10.068 1.00 89.75 169 GLY A O 1
ATOM 1289 N N . VAL A 1 170 ? -6.706 -0.065 10.823 1.00 92.94 170 VAL A N 1
ATOM 1290 C CA . VAL A 1 170 ? -5.760 -0.741 9.912 1.00 92.94 170 VAL A CA 1
ATOM 1291 C C . VAL A 1 170 ? -4.573 -1.299 10.681 1.00 92.94 170 VAL A C 1
ATOM 1293 O O . VAL A 1 170 ? -3.824 -0.574 11.340 1.00 92.94 170 VAL A O 1
ATOM 1296 N N . LYS A 1 171 ? -4.365 -2.604 10.541 1.00 94.06 171 LYS A N 1
ATOM 1297 C CA . LYS A 1 171 ? -3.344 -3.369 11.248 1.00 94.06 171 LYS A CA 1
ATOM 1298 C C . LYS A 1 171 ? -2.249 -3.831 10.296 1.00 94.06 171 LYS A C 1
ATOM 1300 O O . LYS A 1 171 ? -2.563 -4.336 9.225 1.00 94.06 171 LYS A O 1
ATOM 1305 N N . TYR A 1 172 ? -0.990 -3.711 10.698 1.00 94.44 172 TYR A N 1
ATOM 1306 C CA . TYR A 1 172 ? 0.138 -4.319 9.991 1.00 94.44 172 TYR A CA 1
ATOM 1307 C C . TYR A 1 172 ? 0.216 -5.807 10.347 1.00 94.44 172 TYR A C 1
ATOM 1309 O O . TYR A 1 172 ? 0.225 -6.147 11.532 1.00 94.44 172 TYR A O 1
ATOM 1317 N N . ILE A 1 173 ? 0.199 -6.702 9.355 1.00 95.00 173 ILE A N 1
ATOM 1318 C CA . ILE A 1 173 ? 0.043 -8.150 9.592 1.00 95.00 173 ILE A CA 1
ATOM 1319 C C . ILE A 1 173 ? 1.232 -8.994 9.141 1.00 95.00 173 ILE A C 1
ATOM 1321 O O . ILE A 1 173 ? 1.453 -10.049 9.729 1.00 95.00 173 ILE A O 1
ATOM 1325 N N . SER A 1 174 ? 1.998 -8.540 8.153 1.00 94.19 174 SER A N 1
ATOM 1326 C CA . SER A 1 174 ? 3.190 -9.235 7.672 1.00 94.19 174 SER A CA 1
ATOM 1327 C C . SER A 1 174 ? 4.062 -8.280 6.872 1.00 94.19 174 SER A C 1
ATOM 1329 O O . SER A 1 174 ? 3.544 -7.340 6.277 1.00 94.19 174 SER A O 1
ATOM 1331 N N . GLY A 1 175 ? 5.364 -8.522 6.826 1.00 92.50 175 GLY A N 1
ATOM 1332 C CA . GLY A 1 175 ? 6.254 -7.802 5.929 1.00 92.50 175 GLY A CA 1
ATOM 1333 C C . GLY A 1 175 ? 7.722 -8.055 6.218 1.00 92.50 175 GLY A C 1
ATOM 1334 O O . GLY A 1 175 ? 8.094 -8.520 7.300 1.00 92.50 175 GLY A O 1
ATOM 1335 N N . ALA A 1 176 ? 8.549 -7.735 5.234 1.00 90.88 176 ALA A N 1
ATOM 1336 C CA . ALA A 1 176 ? 9.996 -7.814 5.301 1.00 90.88 176 ALA A CA 1
ATOM 1337 C C . ALA A 1 176 ? 10.592 -6.518 4.750 1.00 90.88 176 ALA A C 1
ATOM 1339 O O . ALA A 1 176 ? 10.104 -5.981 3.757 1.00 90.88 176 ALA A O 1
ATOM 1340 N N . TYR A 1 177 ? 11.635 -6.023 5.421 1.00 86.56 177 TYR A N 1
ATOM 1341 C CA . TYR A 1 177 ? 12.415 -4.874 4.972 1.00 86.56 177 TYR A CA 1
ATOM 1342 C C . TYR A 1 177 ? 13.846 -5.325 4.670 1.00 86.56 177 TYR A C 1
ATOM 1344 O O . TYR A 1 177 ? 14.556 -5.777 5.572 1.00 86.56 177 TYR A O 1
ATOM 1352 N N . HIS A 1 178 ? 14.269 -5.180 3.419 1.00 86.00 178 HIS A N 1
ATOM 1353 C CA . HIS A 1 178 ? 15.596 -5.519 2.923 1.00 86.00 178 HIS A CA 1
ATOM 1354 C C . HIS A 1 178 ? 16.350 -4.268 2.476 1.00 86.00 178 HIS A C 1
ATOM 1356 O O . HIS A 1 178 ? 17.402 -3.954 3.036 1.00 86.00 178 HIS A O 1
ATOM 1362 N N . ASN A 1 179 ? 15.834 -3.552 1.473 1.00 83.25 179 ASN A N 1
ATOM 1363 C CA . ASN A 1 179 ? 16.490 -2.379 0.892 1.00 83.25 179 ASN A CA 1
ATOM 1364 C C . ASN A 1 179 ? 15.528 -1.204 0.607 1.00 83.25 179 ASN A C 1
ATOM 1366 O O . ASN A 1 179 ? 15.942 -0.196 0.020 1.00 83.25 179 ASN A O 1
ATOM 1370 N N . GLY A 1 180 ? 14.279 -1.314 1.063 1.00 81.44 180 GLY A N 1
ATOM 1371 C CA . GLY A 1 180 ? 13.246 -0.292 0.990 1.00 81.44 180 GLY A CA 1
ATOM 1372 C C . GLY A 1 180 ? 12.387 -0.390 -0.269 1.00 81.44 180 GLY A C 1
ATOM 1373 O O . GLY A 1 180 ? 12.890 -0.280 -1.388 1.00 81.44 180 GLY A O 1
ATOM 1374 N N . ILE A 1 181 ? 11.069 -0.475 -0.055 1.00 84.94 181 ILE A N 1
ATOM 1375 C CA . ILE A 1 181 ? 10.030 -0.525 -1.102 1.00 84.94 181 ILE A CA 1
ATOM 1376 C C . ILE A 1 181 ? 9.699 0.843 -1.722 1.00 84.94 181 ILE A C 1
ATOM 1378 O O . ILE A 1 181 ? 9.031 0.935 -2.752 1.00 84.94 181 ILE A O 1
ATOM 1382 N N . ASP A 1 182 ? 10.128 1.919 -1.066 1.00 83.00 182 ASP A N 1
ATOM 1383 C CA . ASP A 1 182 ? 9.846 3.297 -1.453 1.00 83.00 182 ASP A CA 1
ATOM 1384 C C . ASP A 1 182 ? 10.346 3.588 -2.869 1.00 83.00 182 ASP A C 1
ATOM 1386 O O . ASP A 1 182 ? 11.549 3.580 -3.137 1.00 83.00 182 ASP A O 1
ATOM 1390 N N . GLY A 1 183 ? 9.414 3.867 -3.781 1.00 82.25 183 GLY A N 1
ATOM 1391 C CA . GLY A 1 183 ? 9.755 4.059 -5.185 1.00 82.25 183 GLY A CA 1
ATOM 1392 C C . GLY A 1 183 ? 10.300 2.798 -5.863 1.00 82.25 183 GLY A C 1
ATOM 1393 O O . GLY A 1 183 ? 11.095 2.936 -6.784 1.00 82.25 183 GLY A O 1
ATOM 1394 N N . LYS A 1 184 ? 9.870 1.604 -5.432 1.00 87.50 184 LYS A N 1
ATOM 1395 C CA . LYS A 1 184 ? 10.100 0.313 -6.115 1.00 87.50 184 LYS A CA 1
ATOM 1396 C C . LYS A 1 184 ? 8.854 -0.581 -6.162 1.00 87.50 184 LYS A C 1
ATOM 1398 O O . LYS A 1 184 ? 8.937 -1.789 -6.356 1.00 87.50 184 LYS A O 1
ATOM 1403 N N . LEU A 1 185 ? 7.680 -0.005 -5.904 1.00 90.75 185 LEU A N 1
ATOM 1404 C CA . LEU A 1 185 ? 6.433 -0.754 -5.786 1.00 90.75 185 LEU A CA 1
ATOM 1405 C C . LEU A 1 185 ? 5.998 -1.330 -7.143 1.00 90.75 185 LEU A C 1
ATOM 1407 O O . LEU A 1 185 ? 5.404 -0.617 -7.949 1.00 90.75 185 LEU A O 1
ATOM 1411 N N . SER A 1 186 ? 6.199 -2.629 -7.366 1.00 92.50 186 SER A N 1
ATOM 1412 C CA . SER A 1 186 ? 5.760 -3.285 -8.606 1.00 92.50 186 SER A CA 1
ATOM 1413 C C . SER A 1 186 ? 4.313 -3.758 -8.559 1.00 92.50 186 SER A C 1
ATOM 1415 O O . SER A 1 186 ? 3.679 -3.878 -9.612 1.00 92.50 186 SER A O 1
ATOM 1417 N N . CYS A 1 187 ? 3.784 -4.086 -7.377 1.00 92.75 187 CYS A N 1
ATOM 1418 C CA . CYS A 1 187 ? 2.443 -4.647 -7.275 1.00 92.75 187 CYS A CA 1
ATOM 1419 C C . CYS A 1 187 ? 1.707 -4.302 -5.978 1.00 92.75 187 CYS A C 1
ATOM 1421 O O . CYS A 1 187 ? 2.293 -4.248 -4.895 1.00 92.75 187 CYS A O 1
ATOM 1423 N N . VAL A 1 188 ? 0.389 -4.141 -6.103 1.00 95.12 188 VAL A N 1
ATOM 1424 C CA . VAL A 1 188 ? -0.558 -4.151 -4.988 1.00 95.12 188 VAL A CA 1
ATOM 1425 C C . VAL A 1 188 ? -1.440 -5.386 -5.111 1.00 95.12 188 VAL A C 1
ATOM 1427 O O . VAL A 1 188 ? -2.062 -5.589 -6.153 1.00 95.12 188 VAL A O 1
ATOM 1430 N N . ARG A 1 189 ? -1.538 -6.187 -4.049 1.00 95.56 189 ARG A N 1
ATOM 1431 C CA . ARG A 1 189 ? -2.483 -7.312 -3.975 1.00 95.56 189 ARG A CA 1
ATOM 1432 C C . ARG A 1 189 ? -3.552 -7.030 -2.945 1.00 95.56 189 ARG A C 1
ATOM 1434 O O . ARG A 1 189 ? -3.232 -6.703 -1.807 1.00 95.56 189 ARG A O 1
ATOM 1441 N N . PHE A 1 190 ? -4.803 -7.250 -3.309 1.00 94.62 190 PHE A N 1
ATOM 1442 C CA . PHE A 1 190 ? -5.923 -7.317 -2.381 1.00 94.62 190 PHE A CA 1
ATOM 1443 C C . PHE A 1 190 ? -6.304 -8.777 -2.151 1.00 94.62 190 PHE A C 1
ATOM 1445 O O . PHE A 1 190 ? -6.461 -9.533 -3.109 1.00 94.62 190 PHE A O 1
ATOM 1452 N N . PHE A 1 191 ? -6.449 -9.185 -0.893 1.00 89.25 191 PHE A N 1
ATOM 1453 C CA . PHE A 1 191 ? -6.722 -10.572 -0.520 1.00 89.25 191 PHE A CA 1
ATOM 1454 C C . PHE A 1 191 ? -7.608 -10.654 0.726 1.00 89.25 191 PHE A C 1
ATOM 1456 O O . PHE A 1 191 ? -7.766 -9.689 1.470 1.00 89.25 191 PHE A O 1
ATOM 1463 N N . SER A 1 192 ? -8.227 -11.818 0.947 1.00 74.38 192 SER A N 1
ATOM 1464 C CA . SER A 1 192 ? -9.177 -12.036 2.049 1.00 74.38 192 SER A CA 1
ATOM 1465 C C . SER A 1 192 ? -10.270 -10.952 2.125 1.00 74.38 192 SER A C 1
ATOM 1467 O O . SER A 1 192 ? -10.479 -10.322 3.165 1.00 74.38 192 SER A O 1
ATOM 1469 N N . ILE A 1 193 ? -10.981 -10.741 1.017 1.00 64.25 193 ILE A N 1
ATOM 1470 C CA . ILE A 1 193 ? -12.118 -9.818 0.932 1.00 64.25 193 ILE A CA 1
ATOM 1471 C C . ILE A 1 193 ? -13.324 -10.522 1.568 1.00 64.25 193 ILE A C 1
ATOM 1473 O O . ILE A 1 193 ? -14.015 -11.320 0.932 1.00 64.25 193 ILE A O 1
ATOM 1477 N N . ALA A 1 194 ? -13.527 -10.319 2.871 1.00 56.78 194 ALA A N 1
ATOM 1478 C CA . ALA A 1 194 ? -14.592 -11.002 3.595 1.00 56.78 194 ALA A CA 1
ATOM 1479 C C . ALA A 1 194 ? -15.958 -10.472 3.144 1.00 56.78 194 ALA A C 1
ATOM 1481 O O . ALA A 1 194 ? -16.216 -9.270 3.169 1.00 56.78 194 ALA A O 1
ATOM 1482 N N . ASN A 1 195 ? -16.856 -11.380 2.765 1.00 47.62 195 ASN A N 1
ATOM 1483 C CA . ASN A 1 195 ? -18.257 -11.045 2.572 1.00 47.62 195 ASN A CA 1
ATOM 1484 C C . ASN A 1 195 ? -18.914 -10.985 3.959 1.00 47.62 195 ASN A C 1
ATOM 1486 O O . ASN A 1 195 ? -19.229 -12.022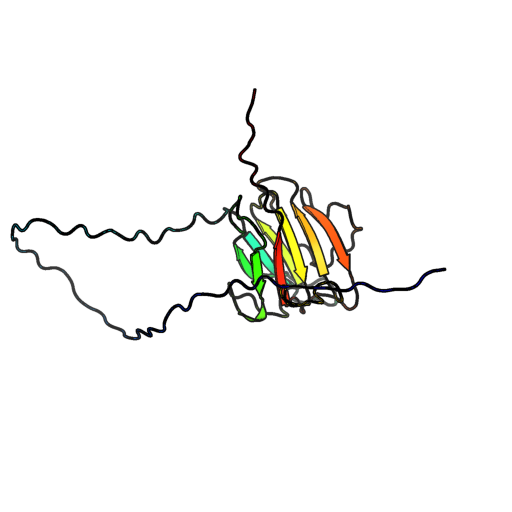 4.537 1.00 47.62 195 ASN A O 1
ATOM 1490 N N . THR A 1 196 ? -19.082 -9.795 4.533 1.00 48.28 196 THR A N 1
ATOM 1491 C CA . THR A 1 196 ? -19.808 -9.626 5.806 1.00 48.28 196 THR A CA 1
ATOM 1492 C C . THR A 1 196 ? -21.331 -9.703 5.647 1.00 48.28 196 THR A C 1
ATOM 1494 O O . THR A 1 196 ? -22.066 -9.508 6.614 1.00 48.28 196 THR A O 1
ATOM 1497 N N . GLY A 1 197 ? -21.831 -10.068 4.461 1.00 43.78 197 GLY A N 1
ATOM 1498 C CA . GLY A 1 197 ? -23.228 -10.433 4.239 1.00 43.78 197 GLY A CA 1
ATOM 1499 C C . GLY A 1 197 ? -23.577 -11.778 4.878 1.00 43.78 197 GLY A C 1
ATOM 1500 O O . GLY A 1 197 ? -23.638 -12.795 4.193 1.00 43.78 197 GLY A O 1
ATOM 1501 N N . GLY A 1 198 ? -23.787 -11.785 6.194 1.00 36.31 198 GLY A N 1
ATOM 1502 C CA . GLY A 1 198 ? -24.140 -12.997 6.927 1.00 36.31 198 GLY A CA 1
ATOM 1503 C C . GLY A 1 198 ? -24.363 -12.819 8.425 1.00 36.31 198 GLY A C 1
ATOM 1504 O O . GLY A 1 198 ? -24.030 -13.723 9.183 1.00 36.31 198 GLY A O 1
ATOM 1505 N N . ILE A 1 199 ? -24.943 -11.701 8.877 1.00 46.34 199 ILE A N 1
ATOM 1506 C CA . ILE A 1 199 ? -25.666 -11.718 10.158 1.00 46.34 199 ILE A CA 1
ATOM 1507 C C . ILE A 1 199 ? -26.994 -12.438 9.890 1.00 46.34 199 ILE A C 1
ATOM 1509 O O . ILE A 1 199 ? -28.017 -11.812 9.628 1.00 46.34 199 ILE A O 1
ATOM 1513 N N . SER A 1 200 ? -26.967 -13.771 9.890 1.00 37.50 200 SER A N 1
ATOM 1514 C CA . SER A 1 200 ? -28.179 -14.568 10.066 1.00 37.50 200 SER A CA 1
ATOM 1515 C C . SER A 1 200 ? -28.435 -14.646 11.563 1.00 37.50 200 SER A C 1
ATOM 1517 O O . SER A 1 200 ? -27.877 -15.498 12.249 1.00 37.50 200 SER A O 1
ATOM 1519 N N . GLY A 1 201 ? -29.241 -13.717 12.070 1.00 42.66 201 GLY A N 1
ATOM 1520 C CA . GLY A 1 201 ? -29.880 -13.899 13.364 1.00 42.66 201 GLY A CA 1
ATOM 1521 C C . GLY A 1 201 ? -30.854 -15.073 13.289 1.00 42.66 201 GLY A C 1
ATOM 1522 O O . GLY A 1 201 ? -31.783 -15.038 12.483 1.00 42.66 201 GLY A O 1
ATOM 1523 N N . ASN A 1 202 ? -30.585 -16.116 14.073 1.00 35.19 202 ASN A N 1
ATOM 1524 C CA . ASN A 1 202 ? -31.531 -16.838 14.934 1.00 35.19 202 ASN A CA 1
ATOM 1525 C C . ASN A 1 202 ? -30.820 -17.994 15.637 1.00 35.19 202 ASN A C 1
ATOM 1527 O O . ASN A 1 202 ? -30.237 -18.843 14.928 1.00 35.19 202 ASN A O 1
#

Sequence (202 aa):
MDILKKKEVLNSRVAINRFNKRRCSVLAVCTSLLFTGGLAMGADEGVSAASATPMANGSLELYKNTAPTTGNGTWQLRCTIPLPEIGTKGEVDVYLDSHIYGCNNDEAYGYRLIDAGIMSFGFYDKKCGDSHLYDDDYFEYKVMAHHTTTGIVKRLDTGVGIGQEVTPGVKYISGAYHNGIDGKLSCVRFFSIANTGGISGN

Foldseek 3Di:
DDDDDDDDDDDDDDDDDDDDDDDDDDDDDDDDDDDDDDDDDDDPPPPPPVPPPPFLPKWKWFWAFPCLVVPPGDTDTQFIGGDHDQPDPDKDKDFQVVCVRPRHAQGGFWIKMFQDAFWKKKWFLDGPPDPCRQVAWMWMKTQQHGRDTAPDIATNPQVDDAQDASGVRMGTHDTDHDPDCRRRGGMMMIGDSHNPPDPPDD

Secondary structure (DSSP, 8-state):
--------------------------------------------------------S-EEEEEEESSTTTS-SPEEEEEEEEPPPTT--S-EEEEGGGTGGGPPTT--SEEEEESB-S-EEEEESS-TT-TTTTSS-EEEEEE-STTB--SS-EESS--S-TTSEEETTEEEEEEE-SS--TT---EEEEE-----------

pLDDT: mean 72.73, std 23.01, range [27.95, 95.56]